Protein 4H7L (pdb70)

Structure (mmCIF, N/CA/C/O backbone):
data_4H7L
#
_entry.id   4H7L
#
_cell.length_a   67.091
_cell.length_b   67.091
_cell.length_c   109.874
_cell.angle_alpha   90.00
_cell.angle_beta   90.00
_cell.angle_gamma   120.00
#
_symmetry.space_group_name_H-M   'P 31 2 1'
#
loop_
_entity.id
_entity.type
_entity.pdbx_description
1 polymer 'uncharacterized protein'
2 non-polymer 'COPPER (II) ION'
3 water water
#
loop_
_atom_site.group_PDB
_atom_site.id
_atom_site.type_symbol
_atom_site.label_atom_id
_atom_site.label_alt_id
_atom_site.label_comp_id
_atom_site.label_asym_id
_atom_site.label_entity_id
_atom_site.label_seq_id
_atom_site.pdbx_PDB_ins_code
_atom_site.Cartn_x
_atom_site.Cartn_y
_atom_site.Cartn_z
_atom_site.occupancy
_atom_site.B_iso_or_equiv
_atom_site.auth_seq_id
_atom_site.auth_comp_id
_atom_site.auth_asym_id
_atom_site.auth_atom_id
_atom_site.pdbx_PDB_model_num
ATOM 1 N N . SER A 1 13 ? 8.374 44.328 29.137 1.00 75.01 10 SER A N 1
ATOM 2 C CA . SER A 1 13 ? 8.073 45.556 29.862 1.00 74.98 10 SER A CA 1
ATOM 3 C C . SER A 1 13 ? 8.060 46.730 28.894 1.00 74.56 10 SER A C 1
ATOM 4 O O . SER A 1 13 ? 8.889 46.807 27.986 1.00 71.48 10 SER A O 1
ATOM 7 N N . ALA A 1 14 ? 7.113 47.643 29.094 1.00 85.94 11 ALA A N 1
ATOM 8 C CA . ALA A 1 14 ? 6.963 48.813 28.230 1.00 76.25 11 ALA A CA 1
ATOM 9 C C . ALA A 1 14 ? 7.826 49.973 28.715 1.00 74.03 11 ALA A C 1
ATOM 10 O O . ALA A 1 14 ? 7.532 51.132 28.432 1.00 76.06 11 ALA A O 1
ATOM 12 N N . ALA A 1 15 ? 8.886 49.657 29.453 1.00 70.18 12 ALA A N 1
ATOM 13 C CA . ALA A 1 15 ? 9.803 50.670 29.956 1.00 63.80 12 ALA A CA 1
ATOM 14 C C . ALA A 1 15 ? 10.904 50.926 28.935 1.00 57.20 12 ALA A C 1
ATOM 15 O O . ALA A 1 15 ? 11.624 51.920 29.012 1.00 60.28 12 ALA A O 1
ATOM 25 N N . PRO A 1 17 ? 12.486 51.617 25.151 1.00 53.45 14 PRO A N 1
ATOM 26 C CA . PRO A 1 17 ? 12.147 52.238 23.868 1.00 49.78 14 PRO A CA 1
ATOM 27 C C . PRO A 1 17 ? 12.011 51.192 22.769 1.00 47.04 14 PRO A C 1
ATOM 28 O O . PRO A 1 17 ? 12.511 50.081 22.922 1.00 48.71 14 PRO A O 1
ATOM 32 N N . GLN A 1 18 ? 11.324 51.543 21.689 1.00 50.57 15 GLN A N 1
ATOM 33 C CA . GLN A 1 18 ? 11.159 50.645 20.552 1.00 54.30 15 GLN A CA 1
ATOM 34 C C . GLN A 1 18 ? 11.424 51.406 19.270 1.00 50.93 15 GLN A C 1
ATOM 35 O O . GLN A 1 18 ? 11.292 52.628 19.223 1.00 55.11 15 GLN A O 1
ATOM 49 N N . ILE A 1 20 ? 11.076 50.959 14.841 1.00 51.99 17 ILE A N 1
ATOM 50 C CA . ILE A 1 20 ? 10.589 50.190 13.705 1.00 56.19 17 ILE A CA 1
ATOM 51 C C . ILE A 1 20 ? 10.464 51.063 12.468 1.00 56.16 17 ILE A C 1
ATOM 52 O O . ILE A 1 20 ? 9.911 52.160 12.524 1.00 63.00 17 ILE A O 1
ATOM 57 N N . SER A 1 21 ? 10.993 50.576 11.352 1.00 50.83 18 SER A N 1
ATOM 58 C CA . SER A 1 21 ? 10.868 51.280 10.084 1.00 52.00 18 SER A CA 1
ATOM 59 C C . SER A 1 21 ? 9.525 50.970 9.438 1.00 53.23 18 SER A C 1
ATOM 60 O O . SER A 1 21 ? 9.302 49.867 8.943 1.00 60.34 18 SER A O 1
ATOM 63 N N . LEU A 1 22 ? 8.637 51.956 9.441 1.00 51.88 19 LEU A N 1
ATOM 64 C CA . LEU A 1 22 ? 7.286 51.775 8.923 1.00 54.92 19 LEU A CA 1
ATOM 65 C C . LEU A 1 22 ? 7.279 51.308 7.469 1.00 55.96 19 LEU A C 1
ATOM 66 O O . LEU A 1 22 ? 6.415 50.530 7.061 1.00 57.15 19 LEU A O 1
ATOM 71 N N . SER A 1 23 ? 8.246 51.779 6.691 1.00 55.54 20 SER A N 1
ATOM 72 C CA . SER A 1 23 ? 8.277 51.480 5.265 1.00 60.45 20 SER A CA 1
ATOM 73 C C . SER A 1 23 ? 8.734 50.050 4.980 1.00 63.78 20 SER A C 1
ATOM 74 O O . SER A 1 23 ? 8.611 49.574 3.856 1.00 66.41 20 SER A O 1
ATOM 77 N N . GLU A 1 24 ? 9.259 49.366 5.992 1.00 71.30 21 GLU A N 1
ATOM 78 C CA . GLU A 1 24 ? 9.765 48.008 5.804 1.00 75.83 21 GLU A CA 1
ATOM 79 C C . GLU A 1 24 ? 8.833 46.952 6.390 1.00 71.17 21 GLU A C 1
ATOM 80 O O . GLU A 1 24 ? 8.979 45.765 6.112 1.00 72.47 21 GLU A O 1
ATOM 86 N N . ILE A 1 25 ? 7.882 47.387 7.207 1.00 62.76 22 ILE A N 1
ATOM 87 C CA . ILE A 1 25 ? 6.901 46.480 7.781 1.00 60.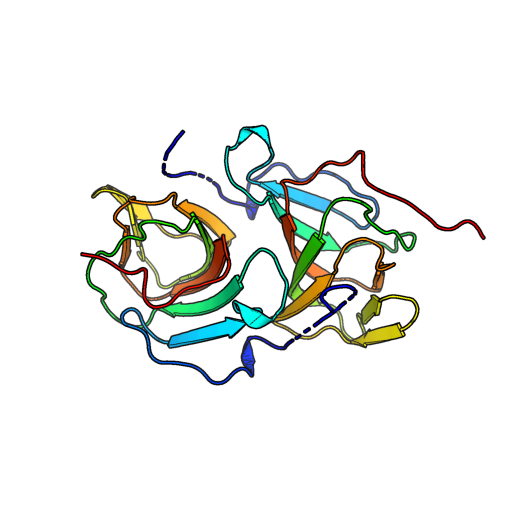18 22 ILE A CA 1
ATOM 88 C C . ILE A 1 25 ? 6.133 45.800 6.659 1.00 64.94 22 ILE A C 1
ATOM 89 O O . ILE A 1 25 ? 5.872 46.412 5.626 1.00 65.79 22 ILE A O 1
ATOM 94 N N . GLU A 1 26 ? 5.781 44.533 6.852 1.00 80.11 23 GLU A N 1
ATOM 95 C CA . GLU A 1 26 ? 4.992 43.817 5.857 1.00 84.85 23 GLU A CA 1
ATOM 96 C C . GLU A 1 26 ? 3.652 44.511 5.677 1.00 84.60 23 GLU A C 1
ATOM 97 O O . GLU A 1 26 ? 2.899 44.684 6.635 1.00 85.75 23 GLU A O 1
ATOM 103 N N . ALA A 1 27 ? 3.358 44.908 4.444 1.00 78.69 24 ALA A N 1
ATOM 104 C CA . ALA A 1 27 ? 2.120 45.615 4.150 1.00 76.78 24 ALA A CA 1
ATOM 105 C C . ALA A 1 27 ? 0.933 44.659 4.169 1.00 81.49 24 ALA A C 1
ATOM 106 O O . ALA A 1 27 ? 0.959 43.600 3.537 1.00 86.51 24 ALA A O 1
ATOM 108 N N . VAL A 1 28 ? -0.107 45.040 4.902 1.00 73.93 25 VAL A N 1
ATOM 109 C CA . VAL A 1 28 ? -1.311 44.230 5.005 1.00 74.53 25 VAL A CA 1
ATOM 110 C C . VAL A 1 28 ? -2.445 44.878 4.229 1.00 73.60 25 VAL A C 1
ATOM 111 O O . VAL A 1 28 ? -2.687 46.079 4.349 1.00 75.30 25 VAL A O 1
ATOM 115 N N . ALA A 1 29 ? -3.137 44.075 3.430 1.00 71.56 26 ALA A N 1
ATOM 116 C CA . ALA A 1 29 ? -4.291 44.554 2.686 1.00 71.92 26 ALA A CA 1
ATOM 117 C C . ALA A 1 29 ? -5.408 44.945 3.644 1.00 75.65 26 ALA A C 1
ATOM 118 O O . ALA A 1 29 ? -5.797 44.165 4.513 1.00 78.40 26 ALA A O 1
ATOM 120 N N . CYS A 1 30 ? -5.911 46.164 3.482 1.00 76.70 27 CYS A N 1
ATOM 121 C CA . CYS A 1 30 ? -7.099 46.607 4.193 1.00 79.52 27 CYS A CA 1
ATOM 122 C C . CYS A 1 30 ? -8.062 47.169 3.151 1.00 82.49 27 CYS A C 1
ATOM 123 O O . CYS A 1 30 ? -7.696 47.310 1.981 1.00 81.25 27 CYS A O 1
ATOM 126 N N . PRO A 1 31 ? -9.301 47.476 3.561 1.00 84.07 28 PRO A N 1
ATOM 127 C CA . PRO A 1 31 ? -10.319 47.838 2.566 1.00 82.02 28 PRO A CA 1
ATOM 128 C C . PRO A 1 31 ? -9.919 49.039 1.711 1.00 79.88 28 PRO A C 1
ATOM 129 O O . PRO A 1 31 ? -10.164 49.039 0.506 1.00 79.06 28 PRO A O 1
ATOM 133 N N . CYS A 1 32 ? -9.300 50.041 2.328 1.00 79.48 29 CYS A N 1
ATOM 134 C CA . CYS A 1 32 ? -8.945 51.272 1.627 1.00 80.83 29 CYS A CA 1
ATOM 135 C C . CYS A 1 32 ? -7.626 51.162 0.865 1.00 77.91 29 CYS A C 1
ATOM 136 O O . CYS A 1 32 ? -7.338 51.982 -0.012 1.00 75.87 29 CYS A O 1
ATOM 139 N N . GLY A 1 33 ? -6.824 50.156 1.198 1.00 69.07 30 GLY A N 1
ATOM 140 C CA . GLY A 1 33 ? -5.558 49.954 0.517 1.00 68.69 30 GLY A CA 1
ATOM 141 C C . GLY A 1 33 ? -4.609 49.012 1.235 1.00 67.74 30 GLY A C 1
ATOM 142 O O . GLY A 1 33 ? -4.915 47.837 1.437 1.00 68.46 30 GLY A O 1
ATOM 143 N N . TRP A 1 34 ? -3.446 49.533 1.615 1.00 64.75 31 TRP A N 1
ATOM 144 C CA . TRP A 1 34 ? -2.424 48.740 2.288 1.00 63.78 31 TRP A CA 1
ATOM 145 C C . TRP A 1 34 ? -1.939 49.445 3.543 1.00 61.34 31 TRP A C 1
ATOM 146 O O . TRP A 1 34 ? -1.649 50.640 3.520 1.00 60.73 31 TRP A O 1
ATOM 157 N N . ALA A 1 35 ? -1.842 48.699 4.637 1.00 57.60 32 ALA A N 1
ATOM 158 C CA . ALA A 1 35 ? -1.428 49.268 5.913 1.00 54.91 32 ALA A CA 1
ATOM 159 C C . ALA A 1 35 ? -0.115 48.655 6.387 1.00 52.20 32 ALA A C 1
ATOM 160 O O . ALA A 1 35 ? 0.132 47.467 6.203 1.00 57.09 32 ALA A O 1
ATOM 162 N N . GLN A 1 36 ? 0.724 49.485 6.989 1.00 52.73 33 GLN A N 1
ATOM 163 C CA . GLN A 1 36 ? 1.937 49.020 7.633 1.00 50.08 33 GLN A CA 1
ATOM 164 C C . GLN A 1 36 ? 1.878 49.467 9.091 1.00 52.76 33 GLN A C 1
ATOM 165 O O . GLN A 1 36 ? 2.200 50.608 9.427 1.00 53.95 33 GLN A O 1
ATOM 171 N N . ARG A 1 37 ? 1.443 48.546 9.944 1.00 52.35 34 ARG A N 1
ATOM 172 C CA . ARG A 1 37 ? 1.027 48.864 11.304 1.00 50.38 34 ARG A CA 1
ATOM 173 C C . ARG A 1 37 ? 2.129 48.587 12.315 1.00 53.98 34 ARG A C 1
ATOM 174 O O . ARG A 1 37 ? 2.696 47.497 12.348 1.00 58.79 34 ARG A O 1
ATOM 182 N N . ALA A 1 38 ? 2.418 49.586 13.144 1.00 56.11 35 ALA A N 1
ATOM 183 C CA . ALA A 1 38 ? 3.442 49.472 14.176 1.00 56.10 35 ALA A CA 1
ATOM 184 C C . ALA A 1 38 ? 2.836 49.665 15.560 1.00 54.29 35 ALA A C 1
ATOM 185 O O . ALA A 1 38 ? 1.764 50.251 15.702 1.00 60.62 35 ALA A O 1
ATOM 187 N N . PHE A 1 39 ? 3.530 49.164 16.575 1.00 48.43 36 PHE A N 1
ATOM 188 C CA . PHE A 1 39 ? 3.140 49.385 17.963 1.00 52.98 36 PHE A CA 1
ATOM 189 C C . PHE A 1 39 ? 1.705 48.948 18.243 1.00 59.08 36 PHE A C 1
ATOM 190 O O . PHE A 1 39 ? 0.933 49.680 18.861 1.00 60.88 36 PHE A O 1
ATOM 198 N N . GLY A 1 40 ? 1.357 47.747 17.793 1.00 68.67 37 GLY A N 1
ATOM 199 C CA . GLY A 1 40 ? 0.029 47.206 18.014 1.00 77.16 37 GLY A CA 1
ATOM 200 C C . GLY A 1 40 ? -0.302 47.026 19.486 1.00 83.20 37 GLY A C 1
ATOM 201 O O . GLY A 1 40 ? 0.348 47.600 20.363 1.00 84.38 37 GLY A O 1
ATOM 202 N N . HIS A 1 41 ? -1.320 46.217 19.754 1.00 90.70 38 HIS A N 1
ATOM 203 C CA . HIS A 1 41 ? -1.788 45.983 21.115 1.00 98.28 38 HIS A CA 1
ATOM 204 C C . HIS A 1 41 ? -0.650 45.533 22.037 1.00 98.78 38 HIS A C 1
ATOM 205 O O . HIS A 1 41 ? -0.527 46.015 23.162 1.00 102.76 38 HIS A O 1
ATOM 212 N N . ASP A 1 42 ? 0.201 44.639 21.544 1.00 87.15 39 ASP A N 1
ATOM 213 C CA . ASP A 1 42 ? 1.220 44.001 22.379 1.00 82.04 39 ASP A CA 1
ATOM 214 C C . ASP A 1 42 ? 2.420 44.892 22.732 1.00 74.93 39 ASP A C 1
ATOM 215 O O . ASP A 1 42 ? 3.136 44.612 23.691 1.00 74.78 39 ASP A O 1
ATOM 220 N N . ALA A 1 43 ? 2.643 45.958 21.969 1.00 65.84 40 ALA A N 1
ATOM 221 C CA . ALA A 1 43 ? 3.875 46.743 22.102 1.00 62.40 40 ALA A CA 1
ATOM 222 C C . ALA A 1 43 ? 3.985 47.525 23.417 1.00 63.36 40 ALA A C 1
ATOM 223 O O . ALA A 1 43 ? 5.057 48.030 23.754 1.00 60.06 40 ALA A O 1
ATOM 225 N N . GLY A 1 44 ? 2.885 47.634 24.152 1.00 65.16 41 GLY A N 1
ATOM 226 C CA . GLY A 1 44 ? 2.902 48.324 25.428 1.00 62.18 41 GLY A CA 1
ATOM 227 C C . GLY A 1 44 ? 2.939 49.836 25.309 1.00 64.55 41 GLY A C 1
ATOM 228 O O . GLY A 1 44 ? 3.381 50.521 26.229 1.00 70.08 41 GLY A O 1
ATOM 229 N N . THR A 1 45 ? 2.483 50.360 24.177 1.00 59.87 42 THR A N 1
ATOM 230 C CA . THR A 1 45 ? 2.306 51.799 24.019 1.00 56.88 42 THR A CA 1
ATOM 231 C C . THR A 1 45 ? 0.825 52.129 24.181 1.00 58.83 42 THR A C 1
ATOM 232 O O . THR A 1 45 ? -0.001 51.231 24.342 1.00 59.63 42 THR A O 1
ATOM 236 N N . SER A 1 46 ? 0.489 53.413 24.133 1.00 57.45 43 SER A N 1
ATOM 237 C CA . SER A 1 46 ? -0.892 53.844 24.313 1.00 63.30 43 SER A CA 1
ATOM 238 C C . SER A 1 46 ? -1.574 54.050 22.971 1.00 62.77 43 SER A C 1
ATOM 239 O O . SER A 1 46 ? -2.791 54.217 22.904 1.00 66.31 43 SER A O 1
ATOM 242 N N . VAL A 1 47 ? -0.784 54.049 21.903 1.00 58.05 44 VAL A N 1
ATOM 243 C CA . VAL A 1 47 ? -1.312 54.288 20.572 1.00 58.77 44 VAL A CA 1
ATOM 244 C C . VAL A 1 47 ? -0.626 53.400 19.553 1.00 58.92 44 VAL A C 1
ATOM 245 O O . VAL A 1 47 ? 0.480 52.915 19.778 1.00 61.57 44 VAL A O 1
ATOM 249 N N . SER A 1 48 ? -1.292 53.202 18.423 1.00 54.80 45 SER A N 1
ATOM 250 C CA . SER A 1 48 ? -0.697 52.510 17.296 1.00 49.74 45 SER A CA 1
ATOM 251 C C . SER A 1 48 ? -0.451 53.529 16.203 1.00 46.01 45 SER A C 1
ATOM 252 O O . SER A 1 48 ? -1.193 54.498 16.074 1.00 49.47 45 SER A O 1
ATOM 255 N N . VAL A 1 49 ? 0.602 53.312 15.427 1.00 46.98 46 VAL A N 1
ATOM 256 C CA . VAL A 1 49 ? 0.933 54.193 14.318 1.00 50.20 46 VAL A CA 1
ATOM 257 C C . VAL A 1 49 ? 0.951 53.386 13.032 1.00 50.62 46 VAL A C 1
ATOM 258 O O . VAL A 1 49 ? 1.776 52.490 12.875 1.00 53.9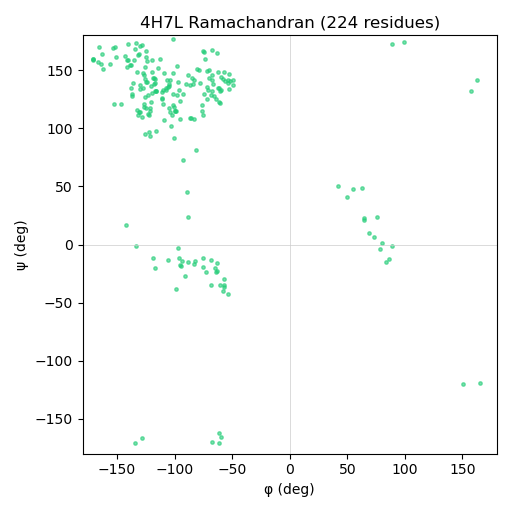3 46 VAL A O 1
ATOM 262 N N . HIS A 1 50 ? 0.031 53.692 12.122 1.00 53.76 47 HIS A N 1
ATOM 263 C CA . HIS A 1 50 ? -0.040 53.001 10.840 1.00 51.59 47 HIS A CA 1
ATOM 264 C C . HIS A 1 50 ? 0.446 53.919 9.729 1.00 51.50 47 HIS A C 1
ATOM 265 O O . HIS A 1 50 ? 0.080 55.089 9.673 1.00 56.35 47 HIS A O 1
ATOM 272 N N . TYR A 1 51 ? 1.275 53.382 8.848 1.00 47.93 48 TYR A N 1
ATOM 273 C CA . TYR A 1 51 ? 1.643 54.082 7.629 1.00 45.58 48 TYR A CA 1
ATOM 274 C C . TYR A 1 51 ? 0.840 53.444 6.510 1.00 49.16 48 TYR A C 1
ATOM 275 O O . TYR A 1 51 ? 1.158 52.348 6.047 1.00 51.67 48 TYR A O 1
ATOM 284 N N . THR A 1 52 ? -0.222 54.125 6.100 1.00 48.25 49 THR A N 1
ATOM 285 C CA . THR A 1 52 ? -1.222 53.515 5.238 1.00 53.06 49 THR A CA 1
ATOM 286 C C . THR A 1 52 ? -1.308 54.193 3.879 1.00 54.37 49 THR A C 1
ATOM 287 O O . THR A 1 52 ? -1.381 55.420 3.782 1.00 51.60 49 THR A O 1
ATOM 291 N N . GLN A 1 53 ? -1.305 53.376 2.832 1.00 50.92 50 GLN A N 1
ATOM 292 C CA . GLN A 1 53 ? -1.447 53.863 1.470 1.00 52.63 50 GLN A CA 1
ATOM 293 C C . GLN A 1 53 ? -2.865 53.608 0.982 1.00 58.10 50 GLN A C 1
ATOM 294 O O . GLN A 1 53 ? -3.266 52.460 0.787 1.00 57.99 50 GLN A O 1
ATOM 300 N N . ILE A 1 54 ? -3.624 54.684 0.797 1.00 58.58 51 ILE A N 1
ATOM 301 C CA . ILE A 1 54 ? -4.986 54.579 0.299 1.00 57.83 51 ILE A CA 1
ATOM 302 C C . ILE A 1 54 ? -4.956 54.543 -1.220 1.00 62.97 51 ILE A C 1
ATOM 303 O O . ILE A 1 54 ? -4.679 55.548 -1.872 1.00 63.60 51 ILE A O 1
ATOM 308 N N . THR A 1 55 ? -5.246 53.374 -1.776 1.00 74.19 52 THR A N 1
ATOM 309 C CA . THR A 1 55 ? -5.105 53.154 -3.208 1.00 80.39 52 THR A CA 1
ATOM 310 C C . THR A 1 55 ? -6.434 52.803 -3.879 1.00 82.07 52 THR A C 1
ATOM 311 O O . THR A 1 55 ? -6.529 52.807 -5.107 1.00 82.49 52 THR A O 1
ATOM 315 N N . LYS A 1 56 ? -7.459 52.505 -3.084 1.00 83.72 53 LYS A N 1
ATOM 316 C CA . LYS A 1 56 ? -8.742 52.091 -3.646 1.00 83.26 53 LYS A CA 1
ATOM 317 C C . LYS A 1 56 ? -9.947 52.614 -2.862 1.00 81.61 53 LYS A C 1
ATOM 318 O O . LYS A 1 56 ? -9.829 53.030 -1.709 1.00 83.59 53 LYS A O 1
ATOM 324 N N . ALA A 1 57 ? -11.104 52.590 -3.518 1.00 78.45 54 ALA A N 1
ATOM 325 C CA . ALA A 1 57 ? -12.355 53.061 -2.934 1.00 73.69 54 ALA A CA 1
ATOM 326 C C . ALA A 1 57 ? -12.796 52.152 -1.793 1.00 77.06 54 ALA A C 1
ATOM 327 O O . ALA A 1 57 ? -12.804 50.929 -1.934 1.00 79.43 54 ALA A O 1
ATOM 329 N N . ALA A 1 58 ? -13.165 52.751 -0.665 1.00 82.18 55 ALA A N 1
ATOM 330 C CA . ALA A 1 58 ? -13.582 51.986 0.506 1.00 81.57 55 ALA A CA 1
ATOM 331 C C . ALA A 1 58 ? -14.949 52.439 1.003 1.00 80.79 55 ALA A C 1
ATOM 332 O O . ALA A 1 58 ? -15.289 53.619 0.918 1.00 83.41 55 ALA A O 1
ATOM 334 N N . ARG A 1 59 ? -15.733 51.497 1.519 1.00 73.35 56 ARG A N 1
ATOM 335 C CA . ARG A 1 59 ? -17.026 51.824 2.107 1.00 71.71 56 ARG A CA 1
ATOM 336 C C . ARG A 1 59 ? -16.799 52.738 3.306 1.00 70.04 56 ARG A C 1
ATOM 337 O O . ARG A 1 59 ? -15.771 52.650 3.980 1.00 69.03 56 ARG A O 1
ATOM 345 N N . THR A 1 60 ? -17.753 53.625 3.563 1.00 68.65 57 THR A N 1
ATOM 346 C CA . THR A 1 60 ? -17.676 54.507 4.720 1.00 70.14 57 THR A CA 1
ATOM 347 C C . THR A 1 60 ? -17.726 53.673 5.992 1.00 74.04 57 THR A C 1
ATOM 348 O O . THR A 1 60 ? -18.655 52.888 6.185 1.00 77.86 57 THR A O 1
ATOM 352 N N . HIS A 1 61 ? -16.728 53.838 6.857 1.00 71.19 58 HIS A N 1
ATOM 353 C CA . HIS A 1 61 ? -16.627 53.018 8.061 1.00 68.73 58 HIS A CA 1
ATOM 354 C C . HIS A 1 61 ? -16.545 53.877 9.321 1.00 64.46 58 HIS A C 1
ATOM 355 O O . HIS A 1 61 ? -16.340 55.086 9.246 1.00 64.32 58 HIS A O 1
ATOM 362 N N . TYR A 1 62 ? -16.729 53.247 10.477 1.00 61.11 59 TYR A N 1
ATOM 363 C CA . TYR A 1 62 ? -16.545 53.928 11.754 1.00 53.61 59 TYR A CA 1
ATOM 364 C C . TYR A 1 62 ? -16.102 52.968 12.859 1.00 55.44 59 TYR A C 1
ATOM 365 O O . TYR A 1 62 ? -16.253 51.750 12.745 1.00 55.50 59 TYR A O 1
ATOM 374 N N . HIS A 1 63 ? -15.550 53.536 13.926 1.00 60.53 60 HIS A N 1
ATOM 375 C CA . HIS A 1 63 ? -15.014 52.761 15.039 1.00 62.49 60 HIS A CA 1
ATOM 376 C C . HIS A 1 63 ? -15.809 53.080 16.302 1.00 63.85 60 HIS A C 1
ATOM 377 O O . HIS A 1 63 ? -16.158 54.233 16.544 1.00 65.11 60 HIS A O 1
ATOM 384 N N . ARG A 1 64 ? -16.099 52.062 17.105 1.00 64.42 61 ARG A N 1
ATOM 385 C CA . ARG A 1 64 ? -16.939 52.243 18.286 1.00 66.73 61 ARG A CA 1
ATOM 386 C C . ARG A 1 64 ? -16.153 52.504 19.569 1.00 66.15 61 ARG A C 1
ATOM 387 O O . ARG A 1 64 ? -16.733 52.930 20.565 1.00 68.95 61 ARG A O 1
ATOM 395 N N . GLU A 1 65 ? -14.845 52.253 19.555 1.00 69.02 62 GLU A N 1
ATOM 396 C CA . GLU A 1 65 ? -14.043 52.338 20.778 1.00 71.59 62 GLU A CA 1
ATOM 397 C C . GLU A 1 65 ? -12.652 52.922 20.532 1.00 65.50 62 GLU A C 1
ATOM 398 O O . GLU A 1 65 ? -11.758 52.781 21.365 1.00 60.90 62 GLU A O 1
ATOM 404 N N . HIS A 1 66 ? -12.463 53.572 19.392 1.00 65.08 63 HIS A N 1
ATOM 405 C CA . HIS A 1 66 ? -11.137 54.044 19.021 1.00 62.25 63 HIS A CA 1
ATOM 406 C C . HIS A 1 66 ? -11.145 55.451 18.438 1.00 61.75 63 HIS A C 1
ATOM 407 O O . HIS A 1 66 ? -11.924 55.761 17.538 1.00 63.15 63 HIS A O 1
ATOM 414 N N . GLN A 1 67 ? -10.276 56.300 18.976 1.00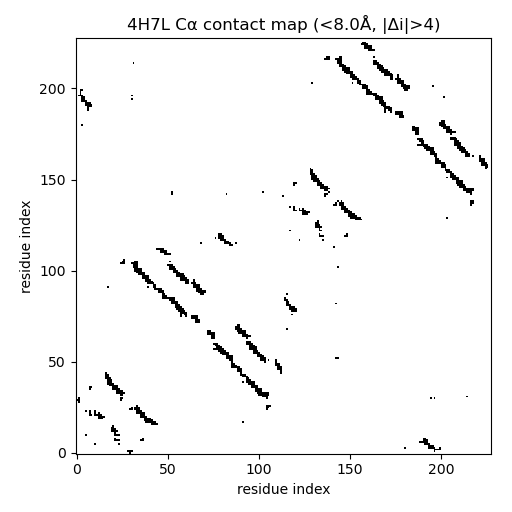 60.78 64 GLN A N 1
ATOM 415 C CA . GLN A 1 67 ? -10.010 57.599 18.388 1.00 60.83 64 GLN A CA 1
ATOM 416 C C . GLN A 1 67 ? -8.984 57.401 17.294 1.00 56.01 64 GLN A C 1
ATOM 417 O O . GLN A 1 67 ? -8.060 56.609 17.451 1.00 56.35 64 GLN A O 1
ATOM 423 N N . GLU A 1 68 ? -9.143 58.117 16.188 1.00 55.13 65 GLU A N 1
ATOM 424 C CA . GLU A 1 68 ? -8.141 58.104 15.132 1.00 55.63 65 GLU A CA 1
ATOM 425 C C . GLU A 1 68 ? -7.706 59.519 14.797 1.00 52.26 65 GLU A C 1
ATOM 426 O O . GLU A 1 68 ? -8.515 60.441 14.813 1.00 54.16 65 GLU A O 1
ATOM 432 N N . ILE A 1 69 ? -6.419 59.685 14.514 1.00 49.32 66 ILE A N 1
ATOM 433 C CA . ILE A 1 69 ? -5.917 60.931 13.959 1.00 44.93 66 ILE A CA 1
ATOM 434 C C . ILE A 1 69 ? -5.179 60.631 12.670 1.00 44.28 66 ILE A C 1
ATOM 435 O O . ILE A 1 69 ? -4.186 59.908 12.680 1.00 48.01 66 ILE A O 1
ATOM 440 N N . TYR A 1 70 ? -5.670 61.171 11.558 1.00 43.75 67 TYR A N 1
ATOM 441 C CA . TYR A 1 70 ? -4.966 61.053 10.289 1.00 49.86 67 TYR A CA 1
ATOM 442 C C . TYR A 1 70 ? -4.017 62.228 10.122 1.00 57.25 67 TYR A C 1
ATOM 443 O O . TYR A 1 70 ? -4.364 63.363 10.440 1.00 58.60 67 TYR A O 1
ATOM 452 N N . VAL A 1 71 ? -2.816 61.951 9.630 1.00 55.65 68 VAL A N 1
ATOM 453 C CA . VAL A 1 71 ? -1.917 63.003 9.177 1.00 51.03 68 VAL A CA 1
ATOM 454 C C . VAL A 1 71 ? -1.557 62.718 7.729 1.00 50.30 68 VAL A C 1
ATOM 455 O O . VAL A 1 71 ? -0.874 61.742 7.429 1.00 53.79 68 VAL A O 1
ATOM 459 N N . VAL A 1 72 ? -2.024 63.573 6.831 1.00 44.11 69 VAL A N 1
ATOM 460 C CA . VAL A 1 72 ? -1.820 63.357 5.409 1.00 44.75 69 VAL A CA 1
ATOM 461 C C . VAL A 1 72 ? -0.393 63.708 5.023 1.00 48.41 69 VAL A C 1
ATOM 462 O O . VAL A 1 72 ? 0.042 64.841 5.199 1.00 52.58 69 VAL A O 1
ATOM 466 N N . LEU A 1 73 ? 0.335 62.730 4.501 1.00 49.45 70 LEU A N 1
ATOM 467 C CA . LEU A 1 73 ? 1.688 62.968 4.015 1.00 54.64 70 LEU A CA 1
ATOM 468 C C . LEU A 1 73 ? 1.683 63.331 2.535 1.00 59.99 70 LEU A C 1
ATOM 469 O O . LEU A 1 73 ? 2.572 64.030 2.050 1.00 63.96 70 LEU A O 1
ATOM 474 N N . ASP A 1 74 ? 0.676 62.851 1.817 1.00 62.46 71 ASP A N 1
ATOM 475 C CA . ASP A 1 74 ? 0.599 63.090 0.387 1.00 64.03 71 ASP A CA 1
ATOM 476 C C . ASP A 1 74 ? -0.748 62.630 -0.149 1.00 64.57 71 ASP A C 1
ATOM 477 O O . ASP A 1 74 ? -1.417 61.800 0.465 1.00 66.89 71 ASP A O 1
ATOM 482 N N . HIS A 1 75 ? -1.139 63.167 -1.299 1.00 57.73 72 HIS A N 1
ATOM 483 C CA . HIS A 1 75 ? -2.454 62.891 -1.858 1.00 60.06 72 HIS A CA 1
ATOM 484 C C . HIS A 1 75 ? -2.510 63.254 -3.334 1.00 59.26 72 HIS A C 1
ATOM 485 O O . HIS A 1 75 ? -1.800 64.147 -3.791 1.00 60.45 72 HIS A O 1
ATOM 492 N N . ALA A 1 76 ? -3.361 62.554 -4.074 1.00 54.34 73 ALA A N 1
ATOM 493 C CA . ALA A 1 76 ? -3.603 62.880 -5.471 1.00 54.16 73 ALA A CA 1
ATOM 494 C C . ALA A 1 76 ? -4.452 64.138 -5.533 1.00 57.26 73 ALA A C 1
ATOM 495 O O . ALA A 1 76 ? -5.128 64.490 -4.566 1.00 54.34 73 ALA A O 1
ATOM 497 N N . ALA A 1 77 ? -4.423 64.817 -6.672 1.00 63.29 74 ALA A N 1
ATOM 498 C CA . ALA A 1 77 ? -5.208 66.029 -6.835 1.00 66.61 74 ALA A CA 1
ATOM 499 C C . ALA A 1 77 ? -6.682 65.736 -6.569 1.00 65.73 74 ALA A C 1
ATOM 500 O O . ALA A 1 77 ? -7.191 64.678 -6.940 1.00 64.62 74 ALA A O 1
ATOM 502 N N . HIS A 1 78 ? -7.350 66.672 -5.901 1.00 61.45 75 HIS A N 1
ATOM 503 C CA . HIS A 1 78 ? -8.791 66.598 -5.683 1.00 59.39 75 HIS A CA 1
ATOM 504 C C . HIS A 1 78 ? -9.213 65.487 -4.727 1.00 56.89 75 HIS A C 1
ATOM 505 O O . HIS A 1 78 ? -10.402 65.201 -4.602 1.00 59.53 75 HIS A O 1
ATOM 512 N N . ALA A 1 79 ? -8.254 64.864 -4.050 1.00 53.29 76 ALA A N 1
ATOM 513 C CA . ALA A 1 79 ? -8.585 63.844 -3.062 1.00 55.99 76 ALA A CA 1
ATOM 514 C C . ALA A 1 79 ? -9.292 64.495 -1.877 1.00 53.16 76 ALA A C 1
ATOM 515 O O . ALA A 1 79 ? -8.990 65.634 -1.514 1.00 54.11 76 ALA A O 1
ATOM 517 N N . THR A 1 80 ? -10.237 63.773 -1.282 1.00 49.36 77 THR A N 1
ATOM 518 C CA . THR A 1 80 ? -11.024 64.303 -0.173 1.00 48.46 77 THR A CA 1
ATOM 519 C C . THR A 1 80 ? -11.081 63.347 1.009 1.00 47.83 77 THR A C 1
ATOM 520 O O . THR A 1 80 ? -10.780 62.160 0.881 1.00 51.26 77 THR A O 1
ATOM 524 N N . ILE A 1 81 ? -11.475 63.877 2.161 1.00 46.14 78 ILE A N 1
ATOM 525 C CA . ILE A 1 81 ? -11.898 63.045 3.280 1.00 48.12 78 ILE A CA 1
ATOM 526 C C . ILE A 1 81 ? -13.348 63.385 3.592 1.00 50.19 78 ILE A C 1
ATOM 527 O O . ILE A 1 81 ? -13.762 64.538 3.479 1.00 50.95 78 ILE A O 1
ATOM 532 N N . GLU A 1 82 ? -14.125 62.376 3.964 1.00 51.46 79 GLU A N 1
ATOM 533 C CA . GLU A 1 82 ? -15.528 62.590 4.285 1.00 52.95 79 GLU A CA 1
ATOM 534 C C . GLU A 1 82 ? -15.786 62.270 5.751 1.00 54.59 79 GLU A C 1
ATOM 535 O O . GLU A 1 82 ? -15.350 61.240 6.256 1.00 53.18 79 GLU A O 1
ATOM 541 N N . LEU A 1 83 ? -16.482 63.171 6.433 1.00 58.02 80 LEU A N 1
ATOM 542 C CA . LEU A 1 83 ? -16.780 63.003 7.849 1.00 56.39 80 LEU A CA 1
ATOM 543 C C . LEU A 1 83 ? -18.256 63.285 8.092 1.00 60.63 80 LEU A C 1
ATOM 544 O O . LEU A 1 83 ? -18.724 64.405 7.883 1.00 57.53 80 LEU A O 1
ATOM 549 N N . ASN A 1 84 ? -18.989 62.266 8.528 1.00 61.43 81 ASN A N 1
ATOM 550 C CA . ASN A 1 84 ? -20.421 62.407 8.752 1.00 62.49 81 ASN A CA 1
ATOM 551 C C . ASN A 1 84 ? -21.110 63.035 7.543 1.00 62.12 81 ASN A C 1
ATOM 552 O O . ASN A 1 84 ? -21.983 63.890 7.688 1.00 61.13 81 ASN A O 1
ATOM 557 N N . GLY A 1 85 ? -20.695 62.617 6.352 1.00 58.15 82 GLY A N 1
ATOM 558 C CA . GLY A 1 85 ? -21.364 63.010 5.127 1.00 60.66 82 GLY A CA 1
ATOM 559 C C . GLY A 1 85 ? -20.863 64.292 4.483 1.00 58.96 82 GLY A C 1
ATOM 560 O O . GLY A 1 85 ? -21.364 64.686 3.432 1.00 61.10 82 GLY A O 1
ATOM 561 N N . GLN A 1 86 ? -19.884 64.945 5.101 1.00 54.88 83 GLN A N 1
ATOM 562 C CA . GLN A 1 86 ? -19.347 66.197 4.571 1.00 53.13 83 GLN A CA 1
ATOM 563 C C . GLN A 1 86 ? -17.979 65.984 3.931 1.00 53.14 83 GLN A C 1
ATOM 564 O O . GLN A 1 86 ? -17.125 65.300 4.493 1.00 54.52 83 GLN A O 1
ATOM 570 N N . SER A 1 87 ? -17.770 66.583 2.763 1.00 56.46 84 SER A N 1
ATOM 571 C CA . SER A 1 87 ? -16.520 66.412 2.024 1.00 52.71 84 SER A CA 1
ATOM 572 C C . SER A 1 87 ? -15.586 67.610 2.185 1.00 50.87 84 SER A C 1
ATOM 573 O O . SER A 1 87 ? -15.987 68.755 1.985 1.00 56.83 84 SER A O 1
ATOM 576 N N . TYR A 1 88 ? -14.336 67.332 2.537 1.00 44.25 85 TYR A N 1
ATOM 577 C CA . TYR A 1 88 ? -13.312 68.362 2.628 1.00 45.39 85 TYR A CA 1
ATOM 578 C C . TYR A 1 88 ? -12.110 67.937 1.798 1.00 47.16 85 TYR A C 1
ATOM 579 O O . TYR A 1 88 ? -11.831 66.749 1.681 1.00 43.80 85 TYR A O 1
ATOM 588 N N . PRO A 1 89 ? -11.396 68.907 1.211 1.00 53.39 86 PRO A N 1
ATOM 589 C CA . PRO A 1 89 ? -10.199 68.573 0.432 1.00 53.31 86 PRO A CA 1
ATOM 590 C C . PRO A 1 89 ? -9.031 68.140 1.310 1.00 53.72 86 PRO A C 1
ATOM 591 O O . PRO A 1 89 ? -8.909 68.592 2.448 1.00 54.71 86 PRO A O 1
ATOM 595 N N . LEU A 1 90 ? -8.181 67.267 0.782 1.00 53.61 87 LEU A N 1
ATOM 596 C CA . LEU A 1 90 ? -6.954 66.897 1.469 1.00 53.12 87 LEU A CA 1
ATOM 597 C C . LEU A 1 90 ? -5.828 67.846 1.088 1.00 54.20 87 LEU A C 1
ATOM 598 O O . LEU A 1 90 ? -5.749 68.315 -0.046 1.00 56.24 87 LEU A O 1
ATOM 603 N N . THR A 1 91 ? -4.955 68.113 2.049 1.00 55.41 88 THR A N 1
ATOM 604 C CA . THR A 1 91 ? -3.765 68.914 1.814 1.00 57.59 88 THR A CA 1
ATOM 605 C C . THR A 1 91 ? -2.625 68.305 2.611 1.00 55.86 88 THR A C 1
ATOM 606 O O . THR A 1 91 ? -2.857 67.649 3.627 1.00 52.59 88 THR A O 1
ATOM 610 N N . LYS A 1 92 ? -1.396 68.506 2.147 1.00 56.30 89 LYS A N 1
ATOM 611 C CA . LYS A 1 92 ? -0.238 67.914 2.807 1.00 53.42 89 LYS A CA 1
ATOM 612 C C . LYS A 1 92 ? -0.127 68.386 4.254 1.00 52.45 89 LYS A C 1
ATOM 613 O O . LYS A 1 92 ? -0.260 69.574 4.547 1.00 55.19 89 LYS A O 1
ATOM 619 N N . LEU A 1 93 ? 0.098 67.429 5.149 1.00 53.52 90 LEU A N 1
ATOM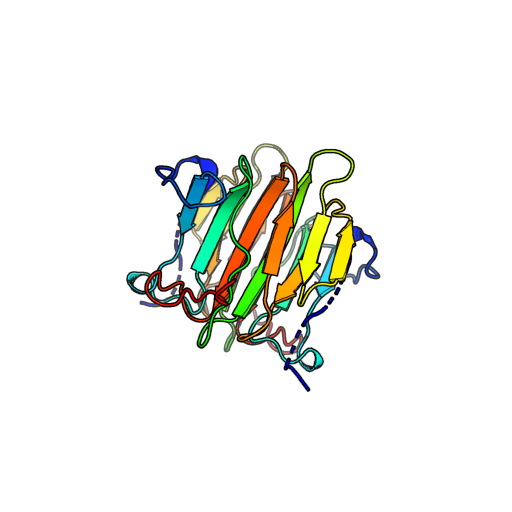 620 C CA . LEU A 1 93 ? 0.218 67.685 6.584 1.00 52.70 90 LEU A CA 1
ATOM 621 C C . LEU A 1 93 ? -1.076 68.203 7.208 1.00 52.13 90 LEU A C 1
ATOM 622 O O . LEU A 1 93 ? -1.066 68.811 8.280 1.00 54.20 90 LEU A O 1
ATOM 627 N N . LEU A 1 94 ? -2.187 67.948 6.530 1.00 51.23 91 LEU A N 1
ATOM 628 C CA . LEU A 1 94 ? -3.499 68.109 7.132 1.00 51.90 91 LEU A CA 1
ATOM 629 C C . LEU A 1 94 ? -3.656 67.044 8.207 1.00 52.11 91 LEU A C 1
ATOM 630 O O . LEU A 1 94 ? -3.412 65.864 7.953 1.00 54.83 91 LEU A O 1
ATOM 635 N N . ALA A 1 95 ? -4.044 67.462 9.407 1.00 47.02 92 ALA A N 1
ATOM 636 C CA . ALA A 1 95 ? -4.305 66.529 10.499 1.00 42.00 92 ALA A CA 1
ATOM 637 C C . ALA A 1 95 ? -5.794 66.501 10.821 1.00 45.55 92 ALA A C 1
ATOM 638 O O . ALA A 1 95 ? -6.420 67.549 10.985 1.00 45.11 92 ALA A O 1
ATOM 640 N N . ILE A 1 96 ? -6.356 65.298 10.911 1.00 43.00 93 ILE A N 1
ATOM 641 C CA . ILE A 1 96 ? -7.779 65.137 11.179 1.00 46.56 93 ILE A CA 1
ATOM 642 C C . ILE A 1 96 ? -8.012 64.228 12.375 1.00 46.93 93 ILE A C 1
ATOM 643 O O . ILE A 1 96 ? -7.602 63.072 12.365 1.00 43.58 93 ILE A O 1
ATOM 648 N N . SER A 1 97 ? -8.683 64.747 13.398 1.00 48.60 94 SER A N 1
ATOM 649 C CA . SER A 1 97 ? -9.040 63.938 14.552 1.00 48.58 94 SER A CA 1
ATOM 650 C C . SER A 1 97 ? -10.432 63.384 14.322 1.00 51.38 94 SER A C 1
ATOM 651 O O . SER A 1 97 ? -11.357 64.119 13.989 1.00 53.36 94 SER A O 1
ATOM 654 N N . ILE A 1 98 ? -10.570 62.078 14.496 1.00 51.66 95 ILE A N 1
ATOM 655 C CA . ILE A 1 98 ? -11.808 61.389 14.178 1.00 52.38 95 ILE A CA 1
ATOM 656 C C . ILE A 1 98 ? -12.265 60.613 15.400 1.00 51.73 95 ILE A C 1
ATOM 657 O O . ILE A 1 98 ? -11.806 59.501 15.644 1.00 47.35 95 ILE A O 1
ATOM 662 N N . PRO A 1 99 ? -13.157 61.214 16.195 1.00 56.63 96 PRO A N 1
ATOM 663 C CA . PRO A 1 99 ? -13.607 60.520 17.400 1.00 55.62 96 PRO A CA 1
ATOM 664 C C . PRO A 1 99 ? -14.432 59.294 17.057 1.00 58.33 96 PRO A C 1
ATOM 665 O O . PRO A 1 99 ? -14.843 59.128 15.907 1.00 57.70 96 PRO A O 1
ATOM 669 N N . PRO A 1 100 ? -14.673 58.440 18.056 1.00 58.24 97 PRO A N 1
ATOM 670 C CA . PRO A 1 100 ? -15.487 57.232 17.910 1.00 60.50 97 PRO A CA 1
ATOM 671 C C . PRO A 1 100 ? -16.848 57.550 17.296 1.00 59.39 97 PRO A C 1
ATOM 672 O O . PRO A 1 100 ? -17.428 58.587 17.605 1.00 59.00 97 PRO A O 1
ATOM 676 N N . LEU A 1 101 ? -17.329 56.676 16.420 1.00 58.49 98 LEU A N 1
ATOM 677 C CA . LEU A 1 101 ? -18.672 56.787 15.855 1.00 58.21 98 LEU A CA 1
ATOM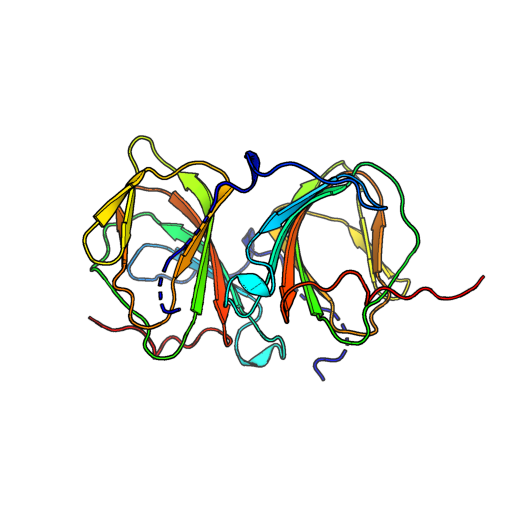 678 C C . LEU A 1 101 ? -18.804 57.820 14.730 1.00 55.57 98 LEU A C 1
ATOM 679 O O . LEU A 1 101 ? -19.868 57.948 14.131 1.00 52.25 98 LEU A O 1
ATOM 684 N N . VAL A 1 102 ? -17.737 58.549 14.432 1.00 51.08 99 VAL A N 1
ATOM 685 C CA . VAL A 1 102 ? -17.757 59.425 13.269 1.00 52.55 99 VAL A CA 1
ATOM 686 C C . VAL A 1 102 ? -17.585 58.594 12.001 1.00 51.36 99 VAL A C 1
ATOM 687 O O . VAL A 1 102 ? -16.541 57.985 11.794 1.00 51.77 99 VAL A O 1
ATOM 691 N N . ARG A 1 103 ? -18.614 58.559 11.161 1.00 58.19 100 ARG A N 1
ATOM 692 C CA . ARG A 1 103 ? -18.529 57.857 9.883 1.00 58.57 100 ARG A CA 1
ATOM 693 C C . ARG A 1 103 ? -17.520 58.577 9.004 1.00 54.69 100 ARG A C 1
ATOM 694 O O . ARG A 1 103 ? -17.497 59.804 8.968 1.00 56.47 100 ARG A O 1
ATOM 702 N N . HIS A 1 104 ? -16.684 57.832 8.293 1.00 54.34 101 HIS A N 1
ATOM 703 C CA . HIS A 1 104 ? -15.637 58.475 7.511 1.00 55.68 101 HIS A CA 1
ATOM 704 C C . HIS A 1 104 ? -14.950 57.567 6.499 1.00 57.47 101 HIS A C 1
ATOM 705 O O . HIS A 1 104 ? -14.941 56.344 6.635 1.00 56.29 101 HIS A O 1
ATOM 712 N N . ARG A 1 105 ? -14.369 58.196 5.484 1.00 54.44 102 ARG A N 1
ATOM 713 C CA . ARG A 1 105 ? -13.499 57.518 4.537 1.00 52.60 102 ARG A CA 1
ATOM 714 C C . ARG A 1 105 ? -12.724 58.548 3.730 1.00 53.69 102 ARG A C 1
ATOM 715 O O . ARG A 1 105 ? -13.013 59.743 3.786 1.00 57.38 102 ARG A O 1
ATOM 723 N N . ILE A 1 106 ? -11.738 58.074 2.979 1.00 53.21 103 ILE A N 1
ATOM 724 C CA . ILE A 1 106 ? -10.971 58.929 2.086 1.00 51.06 103 ILE A CA 1
ATOM 725 C C . ILE A 1 106 ? -11.299 58.585 0.640 1.00 49.49 103 ILE A C 1
ATOM 726 O O . ILE A 1 106 ? -11.334 57.414 0.266 1.00 53.10 103 ILE A O 1
ATOM 731 N N . VAL A 1 107 ? -11.548 59.609 -0.169 1.00 47.49 104 VAL A N 1
ATOM 732 C CA . VAL A 1 107 ? -11.840 59.411 -1.586 1.00 48.19 104 VAL A CA 1
ATOM 733 C C . VAL A 1 107 ? -10.694 59.949 -2.429 1.00 49.75 104 VAL A C 1
ATOM 734 O O . VAL A 1 107 ? -10.299 61.107 -2.288 1.00 49.05 104 VAL A O 1
ATOM 738 N N . GLY A 1 108 ? -10.168 59.101 -3.307 1.00 52.91 105 GLY A N 1
ATOM 739 C CA . GLY A 1 108 ? -8.975 59.421 -4.068 1.00 52.70 105 GLY A CA 1
ATOM 740 C C . GLY A 1 108 ? -7.751 58.783 -3.434 1.00 58.62 105 GLY A C 1
ATOM 741 O O . GLY A 1 108 ? -7.837 58.190 -2.359 1.00 59.93 105 GLY A O 1
ATOM 742 N N . GLU A 1 109 ? -6.608 58.906 -4.098 1.00 58.04 106 GLU A N 1
ATOM 743 C CA . GLU A 1 109 ? -5.380 58.293 -3.614 1.00 57.51 106 GLU A CA 1
ATOM 744 C C . GLU A 1 109 ? -4.674 59.181 -2.600 1.00 57.88 106 GLU A C 1
ATOM 745 O O . GLU A 1 109 ? -4.665 60.403 -2.731 1.00 60.40 106 GLU A O 1
ATOM 751 N N . ALA A 1 110 ? -4.078 58.559 -1.589 1.00 55.88 107 ALA A N 1
ATOM 752 C CA . ALA A 1 110 ? -3.366 59.305 -0.561 1.00 53.11 107 ALA A CA 1
ATOM 753 C C . ALA A 1 110 ? -2.437 58.418 0.257 1.00 56.33 107 ALA A C 1
ATOM 754 O O . ALA A 1 110 ? -2.539 57.190 0.237 1.00 55.91 107 ALA A O 1
ATOM 756 N N . THR A 1 111 ? -1.529 59.065 0.976 1.00 56.55 108 THR A N 1
ATOM 757 C CA . THR A 1 111 ? -0.627 58.392 1.894 1.00 53.88 108 THR A CA 1
ATOM 758 C C . THR A 1 111 ? -0.756 59.077 3.246 1.00 53.28 108 THR A C 1
ATOM 759 O O . THR A 1 111 ? -0.485 60.271 3.369 1.00 56.22 108 THR A O 1
ATOM 763 N N . ILE A 1 112 ? -1.186 58.334 4.260 1.00 49.34 109 ILE A N 1
ATOM 764 C CA . ILE A 1 112 ? -1.385 58.922 5.580 1.00 48.96 109 ILE A CA 1
ATOM 765 C C . ILE A 1 112 ? -0.620 58.196 6.669 1.00 47.38 109 ILE A C 1
ATOM 766 O O . ILE A 1 112 ? -0.186 57.057 6.497 1.00 48.06 109 ILE A O 1
ATOM 771 N N . ILE A 1 113 ? -0.456 58.889 7.789 1.00 47.94 110 ILE A N 1
ATOM 772 C CA . ILE A 1 113 ? -0.044 58.278 9.041 1.00 47.64 110 ILE A CA 1
ATOM 773 C C . ILE A 1 113 ? -1.294 58.208 9.909 1.00 51.98 110 ILE A C 1
ATOM 774 O O . ILE A 1 113 ? -1.887 59.237 10.230 1.00 54.58 110 ILE A O 1
ATOM 779 N N . ASN A 1 114 ? -1.713 56.998 10.265 1.00 52.04 111 ASN A N 1
ATOM 780 C CA . ASN A 1 114 ? -2.910 56.824 11.078 1.00 47.64 111 ASN A CA 1
ATOM 781 C C . ASN A 1 114 ? -2.580 56.482 12.526 1.00 47.10 111 ASN A C 1
ATOM 782 O O . ASN A 1 114 ? -2.045 55.416 12.821 1.00 54.10 111 ASN A O 1
ATOM 787 N N . ILE A 1 115 ? -2.922 57.400 13.420 1.00 40.62 112 ILE A N 1
ATOM 788 C CA . ILE A 1 115 ? -2.625 57.272 14.838 1.00 41.07 112 ILE A CA 1
ATOM 789 C C . ILE A 1 115 ? -3.879 56.818 15.576 1.00 44.38 112 ILE A C 1
ATOM 790 O O . ILE A 1 115 ? -4.898 57.503 15.555 1.00 50.18 112 ILE A O 1
ATOM 795 N N . VAL A 1 116 ? -3.798 55.669 16.238 1.00 50.03 113 VAL A N 1
ATOM 796 C CA . VAL A 1 116 ? -4.981 55.020 16.795 1.00 52.82 113 VAL A CA 1
ATOM 797 C C . VAL A 1 116 ? -4.903 54.909 18.321 1.00 49.85 113 VAL A C 1
ATOM 798 O O . VAL A 1 116 ? -3.856 54.576 18.875 1.00 48.27 113 VAL A O 1
ATOM 802 N N . SER A 1 117 ? -6.021 55.183 18.990 1.00 53.99 114 SER A N 1
ATOM 803 C CA . SER A 1 117 ? -6.050 55.255 20.447 1.00 57.25 114 SER A CA 1
ATOM 804 C C . SER A 1 117 ? -7.385 54.766 21.000 1.00 60.43 114 SER A C 1
ATOM 805 O O . SER A 1 117 ? -8.427 55.321 20.663 1.00 67.01 114 SER A O 1
ATOM 808 N N . PRO A 1 118 ? -7.366 53.726 21.850 1.00 57.35 115 PRO A N 1
ATOM 809 C CA . PRO A 1 118 ? -6.211 52.918 22.260 1.00 53.91 115 PRO A CA 1
ATOM 810 C C . PRO A 1 118 ? -5.563 52.202 21.078 1.00 53.10 115 PRO A C 1
ATOM 811 O O . PRO A 1 118 ? -5.919 52.477 19.933 1.00 49.71 115 PRO A O 1
ATOM 815 N N . PRO A 1 119 ? -4.620 51.286 21.349 1.00 54.04 116 PRO A N 1
ATOM 816 C CA . PRO A 1 119 ? -3.987 50.556 20.247 1.00 52.95 116 PRO A CA 1
ATOM 817 C C . PRO A 1 119 ? -5.003 49.893 19.316 1.00 53.54 116 PRO A C 1
ATOM 818 O O . PRO A 1 119 ? -6.070 49.458 19.745 1.00 51.99 116 PRO A O 1
ATOM 822 N N . PHE A 1 120 ? -4.646 49.825 18.040 1.00 61.69 117 PHE A N 1
ATOM 823 C CA . PHE A 1 120 ? -5.503 49.283 16.995 1.00 63.54 117 PHE A CA 1
ATOM 824 C C . PHE A 1 120 ? -6.108 47.919 17.334 1.00 69.69 117 PHE A C 1
ATOM 825 O O . PHE A 1 120 ? -5.434 47.034 17.864 1.00 67.46 117 PHE A O 1
ATOM 833 N N . ASP A 1 121 ? -7.393 47.770 17.022 1.00 76.22 118 ASP A N 1
ATOM 834 C CA . ASP A 1 121 ? -8.096 46.494 17.135 1.00 75.85 118 ASP A CA 1
ATOM 835 C C . ASP A 1 121 ? -8.861 46.260 15.839 1.00 73.67 118 ASP A C 1
ATOM 836 O O . ASP A 1 121 ? -9.819 46.973 15.552 1.00 77.07 118 ASP A O 1
ATOM 8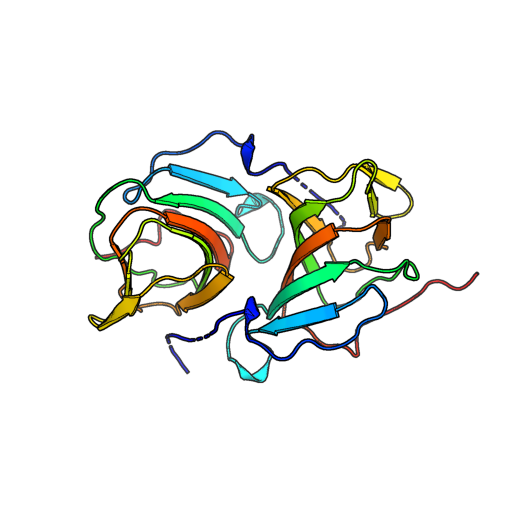41 N N . PRO A 1 122 ? -8.447 45.263 15.047 1.00 75.78 119 PRO A N 1
ATOM 842 C CA . PRO A 1 122 ? -9.085 45.083 13.738 1.00 76.97 119 PRO A CA 1
ATOM 843 C C . PRO A 1 122 ? -10.573 44.738 13.832 1.00 76.80 119 PRO A C 1
ATOM 844 O O . PRO A 1 122 ? -11.313 44.970 12.876 1.00 79.83 119 PRO A O 1
ATOM 848 N N . ALA A 1 123 ? -11.001 44.194 14.968 1.00 67.03 120 ALA A N 1
ATOM 849 C CA . ALA A 1 123 ? -12.413 43.895 15.188 1.00 68.64 120 ALA A CA 1
ATOM 850 C C . ALA A 1 123 ? -13.270 45.157 15.111 1.00 70.92 120 ALA A C 1
ATOM 851 O O . ALA A 1 123 ? -14.406 45.115 14.641 1.00 75.73 120 ALA A O 1
ATOM 853 N N . ASP A 1 124 ? -12.723 46.277 15.573 1.00 71.79 121 ASP A N 1
ATOM 854 C CA . ASP A 1 124 ? -13.482 47.520 15.663 1.00 73.76 121 ASP A CA 1
ATOM 855 C C . ASP A 1 124 ? -13.541 48.254 14.324 1.00 73.92 121 ASP A C 1
ATOM 856 O O . ASP A 1 124 ? -12.780 49.187 14.077 1.00 71.75 121 ASP A O 1
ATOM 861 N N . GLU A 1 125 ? -14.453 47.815 13.463 1.00 84.37 122 GLU A N 1
ATOM 862 C CA . GLU A 1 125 ? -14.702 48.470 12.184 1.00 85.88 122 GLU A CA 1
ATOM 863 C C . GLU A 1 125 ? -16.144 48.189 11.791 1.00 86.72 122 GLU A C 1
ATOM 864 O O . GLU A 1 125 ? -16.538 47.033 11.654 1.00 94.59 122 GLU A O 1
ATOM 870 N N . TRP A 1 126 ? -16.930 49.244 11.612 1.00 77.64 123 TRP A N 1
ATOM 871 C CA . TRP A 1 126 ? -18.370 49.088 11.440 1.00 78.79 123 TRP A CA 1
ATOM 872 C C . TRP A 1 126 ? -18.914 49.846 10.235 1.00 79.00 123 TRP A C 1
ATOM 873 O O . TRP A 1 126 ? -18.207 50.644 9.619 1.00 79.31 123 TRP A O 1
ATOM 884 N N . PHE A 1 127 ? -20.179 49.585 9.913 1.00 80.55 124 PHE A N 1
ATOM 885 C CA . PHE A 1 127 ? -20.810 50.121 8.714 1.00 80.39 124 PHE A CA 1
ATOM 886 C C . PHE A 1 127 ? -22.312 50.300 8.927 1.00 83.56 124 PHE A C 1
ATOM 887 O O . PHE A 1 127 ? -22.965 51.070 8.222 1.00 85.56 124 PHE A O 1
ATOM 895 N N . ALA B 1 14 ? -17.646 67.925 21.688 1.00 97.43 11 ALA B N 1
ATOM 896 C CA . ALA B 1 14 ? -16.851 66.953 22.429 1.00 100.47 11 ALA B CA 1
ATOM 897 C C . ALA B 1 14 ? -16.519 65.735 21.564 1.00 99.05 11 ALA B C 1
ATOM 898 O O . ALA B 1 14 ? -15.364 65.307 21.488 1.00 93.93 11 ALA B O 1
ATOM 900 N N . ALA B 1 15 ? -17.538 65.182 20.914 1.00 98.24 12 ALA B N 1
ATOM 901 C CA . ALA B 1 15 ? -17.362 64.032 20.033 1.00 91.94 12 ALA B CA 1
ATOM 902 C C . ALA B 1 15 ? -17.340 64.494 18.583 1.00 85.02 12 ALA B C 1
ATOM 903 O O . ALA B 1 15 ? -17.822 63.800 17.688 1.00 84.80 12 ALA B O 1
ATOM 913 N N . PRO B 1 17 ? -15.310 65.785 15.124 1.00 52.49 14 PRO B N 1
ATOM 914 C CA . PRO B 1 17 ? -14.021 65.734 14.432 1.00 50.97 14 PRO B CA 1
ATOM 915 C C . PRO B 1 17 ? -13.370 67.111 14.358 1.00 52.61 14 PRO B C 1
ATOM 916 O O . PRO B 1 17 ? -14.068 68.129 14.359 1.00 50.78 14 PRO B O 1
ATOM 920 N N . GLN B 1 18 ? -12.045 67.142 14.307 1.00 54.95 15 GLN B N 1
ATOM 921 C CA . GLN B 1 18 ? -11.327 68.399 14.164 1.00 55.86 15 GLN B CA 1
ATOM 922 C C . GLN B 1 18 ? -10.354 68.302 13.007 1.00 55.00 15 GLN B C 1
ATOM 923 O O . GLN B 1 18 ? -9.862 67.223 12.679 1.00 58.11 15 GLN B O 1
ATOM 937 N N . ILE B 1 20 ? -6.971 70.353 11.298 1.00 53.38 17 ILE B N 1
ATOM 938 C CA . ILE B 1 20 ? -5.946 71.374 11.433 1.00 57.40 17 ILE B CA 1
ATOM 939 C C . ILE B 1 20 ? -4.841 71.134 10.428 1.00 56.03 17 ILE B C 1
ATOM 940 O O . ILE B 1 20 ? -4.467 69.993 10.176 1.00 59.10 17 ILE B O 1
ATOM 945 N N . SER B 1 21 ? -4.315 72.210 9.857 1.00 50.53 18 SER B N 1
ATOM 946 C CA . SER B 1 21 ? -3.162 72.098 8.974 1.00 54.41 18 SER B CA 1
ATOM 947 C C . SER B 1 21 ? -1.889 72.357 9.762 1.00 50.53 18 SER B C 1
ATOM 948 O O . SER B 1 21 ? -1.609 73.491 10.146 1.00 49.21 18 SER B O 1
ATOM 951 N N . LEU B 1 22 ? -1.122 71.298 9.998 1.00 52.11 19 LEU B N 1
ATOM 952 C CA . LEU B 1 22 ? 0.078 71.386 10.820 1.00 53.28 19 LEU B CA 1
ATOM 953 C C . LEU B 1 22 ? 1.055 72.422 10.280 1.00 55.78 19 LEU B C 1
ATOM 954 O O . LEU B 1 22 ? 1.720 73.121 11.047 1.00 54.78 19 LEU B O 1
ATOM 959 N N . SER B 1 23 ? 1.129 72.523 8.957 1.00 60.44 20 SER B N 1
ATOM 960 C CA . SER B 1 23 ? 2.076 73.422 8.311 1.00 66.26 20 SER B CA 1
ATOM 961 C C . SER B 1 23 ? 1.687 74.893 8.453 1.00 67.38 20 SER B C 1
ATOM 962 O O . SER B 1 23 ? 2.544 75.772 8.372 1.00 67.91 20 SER B O 1
ATOM 965 N N . GLU B 1 24 ? 0.404 75.164 8.671 1.00 72.86 21 GLU B N 1
ATOM 966 C CA . GLU B 1 24 ? -0.064 76.544 8.781 1.00 74.55 21 GLU B CA 1
ATOM 967 C C . GLU B 1 24 ? -0.120 77.042 10.224 1.00 72.90 21 GLU B C 1
ATOM 968 O O . GLU B 1 24 ? -0.169 78.248 10.464 1.00 78.52 21 GLU B O 1
ATOM 974 N N . ILE B 1 25 ? -0.116 76.123 11.182 1.00 64.55 22 ILE B N 1
ATOM 975 C CA . ILE B 1 25 ? -0.077 76.503 12.590 1.00 64.85 22 ILE B CA 1
ATOM 976 C C . ILE B 1 25 ? 1.096 77.445 12.854 1.00 65.90 22 ILE B C 1
ATOM 977 O O . ILE B 1 25 ? 2.178 77.277 12.288 1.00 62.05 22 ILE B O 1
ATOM 982 N N . GLU B 1 26 ? 0.881 78.437 13.711 1.00 70.45 23 GLU B N 1
ATOM 983 C CA . GLU B 1 26 ? 1.959 79.331 14.113 1.00 74.42 23 GLU B CA 1
ATOM 984 C C . GLU B 1 26 ? 3.046 78.513 14.797 1.00 72.78 23 GLU B C 1
ATOM 985 O O . GLU B 1 26 ? 2.790 77.842 15.796 1.00 73.28 23 GLU B O 1
ATOM 991 N N . ALA B 1 27 ? 4.258 78.565 14.254 1.00 71.25 24 ALA B N 1
ATOM 992 C CA . ALA B 1 27 ? 5.374 77.794 14.792 1.00 67.76 24 ALA B CA 1
ATOM 993 C C . ALA B 1 27 ? 5.946 78.450 16.043 1.00 69.12 24 ALA B C 1
ATOM 994 O O . ALA B 1 27 ? 6.095 79.668 16.107 1.00 77.32 24 ALA B O 1
ATOM 996 N N . VAL B 1 28 ? 6.267 77.629 17.035 1.00 70.52 25 VAL B N 1
ATOM 997 C CA . VAL B 1 28 ? 6.819 78.115 18.292 1.00 71.72 25 VAL B CA 1
ATOM 998 C C . VAL B 1 28 ? 8.217 77.562 18.504 1.00 70.66 25 VAL B C 1
ATOM 999 O O . VAL B 1 28 ? 8.502 76.418 18.157 1.00 75.72 25 VAL B O 1
ATOM 1003 N N . ALA B 1 29 ? 9.087 78.379 19.082 1.00 65.63 26 ALA B N 1
ATOM 1004 C CA . ALA B 1 29 ? 10.451 77.958 19.362 1.00 68.14 26 ALA B CA 1
ATOM 1005 C C . ALA B 1 29 ? 10.493 76.961 20.515 1.00 69.75 26 ALA B C 1
ATOM 1006 O O . ALA B 1 29 ? 9.824 77.138 21.533 1.00 71.51 26 ALA B O 1
ATOM 1008 N N . CYS B 1 30 ? 11.280 75.907 20.335 1.00 66.50 27 CYS B N 1
ATOM 1009 C CA . CYS B 1 30 ? 11.552 74.942 21.390 1.00 69.44 27 CYS B CA 1
ATOM 1010 C C . CYS B 1 30 ? 13.053 74.669 21.379 1.00 71.95 27 CYS B C 1
ATOM 1011 O O . CYS B 1 30 ? 13.745 75.067 20.442 1.00 72.80 27 CYS B O 1
ATOM 1014 N N . PRO B 1 31 ? 13.568 74.000 22.421 1.00 74.93 28 PRO B N 1
ATOM 1015 C CA . PRO B 1 31 ? 15.027 73.897 22.548 1.00 77.97 28 PRO B CA 1
ATOM 1016 C C . PRO B 1 31 ? 15.707 73.259 21.339 1.00 74.85 28 PRO B C 1
ATOM 1017 O O . PRO B 1 31 ? 16.858 73.591 21.053 1.00 78.83 28 PRO B O 1
ATOM 1021 N N . CYS B 1 32 ? 15.010 72.371 20.640 1.00 62.67 29 CYS B N 1
ATOM 1022 C CA . CYS B 1 32 ? 15.606 71.666 19.511 1.00 63.59 29 CYS B CA 1
ATOM 1023 C C . CYS B 1 32 ? 15.277 72.315 18.165 1.00 65.78 29 CYS B C 1
ATOM 1024 O O . CYS B 1 32 ? 15.760 71.863 17.126 1.00 62.35 29 CYS B O 1
ATOM 1027 N N . GLY B 1 33 ? 14.460 73.366 18.175 1.00 65.35 30 GLY B N 1
ATOM 1028 C CA . GLY B 1 33 ? 14.104 74.055 16.945 1.00 68.26 30 GLY B CA 1
ATOM 1029 C C . GLY B 1 33 ? 12.730 74.702 16.975 1.00 69.13 30 GLY B C 1
ATOM 1030 O O . GLY B 1 33 ? 12.461 75.568 17.806 1.00 73.26 30 GLY B O 1
ATOM 1031 N N . TRP B 1 34 ? 11.857 74.280 16.064 1.00 67.65 31 TRP B N 1
ATOM 1032 C CA . TRP B 1 34 ? 10.524 74.865 15.948 1.00 67.83 31 TRP B CA 1
ATOM 1033 C C . TRP B 1 34 ? 9.433 73.800 15.980 1.00 65.13 31 TRP B C 1
ATOM 1034 O O . TRP B 1 34 ? 9.536 72.773 15.312 1.00 62.36 31 TRP B O 1
ATOM 1045 N N . ALA B 1 35 ? 8.383 74.060 16.752 1.00 66.72 32 ALA B N 1
ATOM 1046 C CA . ALA B 1 35 ? 7.287 73.110 16.904 1.00 65.46 32 ALA B CA 1
ATOM 1047 C C . ALA B 1 35 ? 5.961 73.714 16.449 1.00 62.21 32 ALA B C 1
ATOM 1048 O O . ALA B 1 35 ? 5.648 74.861 16.761 1.00 66.41 32 ALA B O 1
ATOM 1050 N N . GLN B 1 36 ? 5.187 72.931 15.707 1.00 55.06 33 GLN B N 1
ATOM 1051 C CA . GLN B 1 36 ? 3.832 73.315 15.334 1.00 52.98 33 GLN B CA 1
ATOM 1052 C C . GLN B 1 36 ? 2.873 72.313 15.969 1.00 51.44 33 GLN B C 1
ATOM 1053 O O . GLN B 1 36 ? 2.657 71.219 15.448 1.00 51.74 33 GLN B O 1
ATOM 1059 N N . ARG B 1 37 ? 2.309 72.699 17.108 1.00 53.91 34 ARG B N 1
ATOM 1060 C CA . ARG B 1 37 ? 1.624 71.760 17.989 1.00 55.26 34 ARG B CA 1
ATOM 1061 C C . ARG B 1 37 ? 0.113 71.742 17.771 1.00 53.34 34 ARG B C 1
ATOM 1062 O O . ARG B 1 37 ? -0.528 72.787 17.708 1.00 55.89 34 ARG B O 1
ATOM 1070 N N . ALA B 1 38 ? -0.448 70.541 17.667 1.00 56.90 35 ALA B N 1
ATOM 1071 C CA . ALA B 1 38 ? -1.879 70.373 17.441 1.00 55.19 35 ALA B CA 1
ATOM 1072 C C . ALA B 1 38 ? -2.512 69.465 18.486 1.00 53.44 35 ALA B C 1
ATOM 1073 O O . ALA B 1 38 ? -1.849 68.600 19.056 1.00 58.08 35 ALA B O 1
ATOM 1075 N N . PHE B 1 39 ? -3.801 69.678 18.731 1.00 58.54 36 PHE B N 1
ATOM 1076 C CA . PHE B 1 39 ? -4.594 68.795 19.580 1.00 62.74 36 PHE B CA 1
ATOM 1077 C C . PHE B 1 39 ? -4.102 68.746 21.020 1.00 66.69 36 PHE B C 1
ATOM 1078 O O . PHE B 1 39 ? -3.954 67.671 21.593 1.00 70.77 36 PHE B O 1
ATOM 1086 N N . GLY B 1 40 ? -3.871 69.916 21.607 1.00 71.32 37 GLY B N 1
ATOM 1087 C CA . GLY B 1 40 ? -3.479 70.002 23.003 1.00 75.38 37 GLY B CA 1
ATOM 1088 C C . GLY B 1 40 ? -4.513 69.394 23.934 1.00 82.84 37 GLY B C 1
ATOM 1089 O O . GLY B 1 40 ? -5.417 68.673 23.502 1.00 80.34 37 GLY B O 1
ATOM 1090 N N . HIS B 1 41 ? -4.381 69.684 25.223 1.00 93.46 38 HIS B N 1
ATOM 1091 C CA . HIS B 1 41 ? -5.271 69.108 26.222 1.00 101.75 38 HIS B CA 1
ATOM 1092 C C . HIS B 1 41 ? -6.686 69.654 26.067 1.00 102.74 38 HIS B C 1
ATOM 1093 O O . HIS B 1 41 ? -7.665 68.940 26.285 1.00 106.73 38 HIS B O 1
ATOM 1100 N N . ASP B 1 42 ? -6.787 70.922 25.682 1.00 93.05 39 ASP B N 1
ATOM 1101 C CA . ASP B 1 42 ? -8.082 71.561 25.477 1.00 89.61 39 ASP B CA 1
ATOM 1102 C C . ASP B 1 42 ? -8.870 70.904 24.339 1.00 87.10 39 ASP B C 1
ATOM 1103 O O . ASP B 1 42 ? -10.079 71.107 24.223 1.00 90.35 39 ASP B O 1
ATOM 1108 N N . ALA B 1 43 ? -8.192 70.118 23.505 1.00 80.31 40 ALA B N 1
ATOM 1109 C CA . ALA B 1 43 ? -8.792 69.602 22.272 1.00 77.76 40 ALA B CA 1
ATOM 1110 C C . ALA B 1 43 ? -9.661 68.356 22.470 1.00 74.89 40 ALA B C 1
ATOM 1111 O O . ALA B 1 43 ? -10.415 67.973 21.575 1.00 69.69 40 ALA B O 1
ATOM 1113 N N . GLY B 1 44 ? -9.552 67.719 23.629 1.00 74.14 41 GLY B N 1
ATOM 1114 C CA . GLY B 1 44 ? -10.372 66.557 23.924 1.00 73.69 41 GLY B CA 1
ATOM 1115 C C . GLY B 1 44 ? -9.791 65.243 23.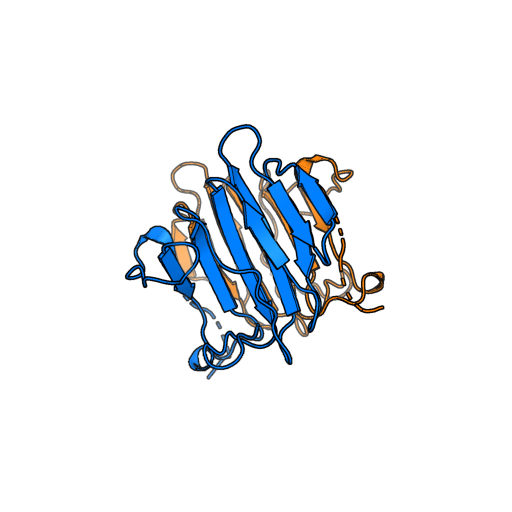428 1.00 70.08 41 GLY B C 1
ATOM 1116 O O . GLY B 1 44 ? -10.266 64.170 23.802 1.00 73.87 41 GLY B O 1
ATOM 1117 N N . THR B 1 45 ? -8.767 65.318 22.586 1.00 64.34 42 THR B N 1
ATOM 1118 C CA . THR B 1 45 ? -8.119 64.115 22.078 1.00 63.28 42 THR B CA 1
ATOM 1119 C C . THR B 1 45 ? -7.259 63.497 23.173 1.00 63.36 42 THR B C 1
ATOM 1120 O O . THR B 1 45 ? -6.980 64.137 24.185 1.00 70.44 42 THR B O 1
ATOM 1124 N N . SER B 1 46 ? -6.843 62.253 22.968 1.00 57.97 43 SER B N 1
ATOM 1125 C CA . SER B 1 46 ? -6.037 61.543 23.953 1.00 58.78 43 SER B CA 1
ATOM 1126 C C . SER B 1 46 ? -4.548 61.795 23.753 1.00 56.62 43 SER B C 1
ATOM 1127 O O . SER B 1 46 ? -3.737 61.496 24.631 1.00 57.49 43 SER B O 1
ATOM 1130 N N . VAL B 1 47 ? -4.192 62.336 22.593 1.00 54.09 44 VAL B N 1
ATOM 1131 C CA . VAL B 1 47 ? -2.797 62.581 22.267 1.00 56.80 44 VAL B CA 1
ATOM 1132 C C . VAL B 1 47 ? -2.625 63.934 21.592 1.00 57.19 44 VAL B C 1
ATOM 1133 O O . VAL B 1 47 ? -3.552 64.452 20.971 1.00 56.99 44 VAL B O 1
ATOM 1137 N N . SER B 1 48 ? -1.433 64.503 21.723 1.00 53.64 45 SER B N 1
ATOM 1138 C CA . SER B 1 48 ? -1.079 65.706 20.992 1.00 49.73 45 SER B CA 1
ATOM 1139 C C . SER B 1 48 ? -0.284 65.272 19.780 1.00 47.48 45 SER B C 1
ATOM 1140 O O . SER B 1 48 ? 0.352 64.222 19.801 1.00 47.66 45 SER B O 1
ATOM 1143 N N . VAL B 1 49 ? -0.310 66.079 18.727 1.00 49.39 46 VAL B N 1
ATOM 1144 C CA . VAL B 1 49 ? 0.486 65.792 17.544 1.00 49.79 46 VAL B CA 1
ATOM 1145 C C . VAL B 1 49 ? 1.259 67.032 17.114 1.00 50.69 46 VAL B C 1
ATOM 1146 O O . VAL B 1 49 ? 0.673 68.040 16.722 1.00 56.17 46 VAL B O 1
ATOM 1150 N N . HIS B 1 50 ? 2.581 66.949 17.214 1.00 46.28 47 HIS B N 1
ATOM 1151 C CA . HIS B 1 50 ? 3.462 68.050 16.853 1.00 47.65 47 HIS B CA 1
ATOM 1152 C C . HIS B 1 50 ? 4.124 67.774 15.511 1.00 50.97 47 HIS B C 1
ATOM 1153 O O . HIS B 1 50 ? 4.495 66.639 15.216 1.00 57.37 47 HIS B O 1
ATOM 1160 N N . TYR B 1 51 ? 4.271 68.817 14.705 1.00 48.27 48 TYR B N 1
ATOM 1161 C CA . TYR B 1 51 ? 5.098 68.757 13.510 1.00 50.56 48 TYR B CA 1
ATOM 1162 C C . TYR B 1 51 ? 6.324 69.612 13.804 1.00 54.70 48 TYR B C 1
ATOM 1163 O O . TYR B 1 51 ? 6.241 70.838 13.858 1.00 55.42 48 TYR B O 1
ATOM 1172 N N . THR B 1 52 ? 7.457 68.955 14.014 1.00 49.97 49 THR B N 1
ATOM 1173 C CA . THR B 1 52 ? 8.597 69.596 14.652 1.00 51.86 49 THR B CA 1
ATOM 1174 C C . THR B 1 52 ? 9.838 69.624 13.775 1.00 55.81 49 THR B C 1
ATOM 1175 O O . THR B 1 52 ? 10.248 68.606 13.220 1.00 53.53 49 THR B O 1
ATOM 1179 N N . GLN B 1 53 ? 10.437 70.805 13.673 1.00 61.64 50 GLN B N 1
ATOM 1180 C CA . GLN B 1 53 ? 11.676 70.991 12.933 1.00 66.40 50 GLN B CA 1
ATOM 1181 C C . GLN B 1 53 ? 12.863 71.000 13.887 1.00 66.16 50 GLN B C 1
ATOM 1182 O O . GLN B 1 53 ? 12.985 71.892 14.726 1.00 70.06 50 GLN B O 1
ATOM 1188 N N . ILE B 1 54 ? 13.736 70.005 13.758 1.00 60.44 51 ILE B N 1
ATOM 1189 C CA . ILE B 1 54 ? 14.969 69.966 14.535 1.00 60.01 51 ILE B CA 1
ATOM 1190 C C . ILE B 1 54 ? 16.034 70.762 13.793 1.00 60.62 51 ILE B C 1
ATOM 1191 O O . ILE B 1 54 ? 16.521 70.332 12.746 1.00 62.35 51 ILE B O 1
ATOM 1196 N N . THR B 1 55 ? 16.385 71.924 14.331 1.00 66.12 52 THR B N 1
ATOM 1197 C CA . THR B 1 55 ? 17.339 72.813 13.675 1.00 68.87 52 THR B CA 1
ATOM 1198 C C . THR B 1 55 ? 18.612 73.025 14.492 1.00 68.93 52 THR B C 1
ATOM 1199 O O . THR B 1 55 ? 19.645 73.415 13.946 1.00 71.00 52 THR B O 1
ATOM 1203 N N . LYS B 1 56 ? 18.541 72.766 15.794 1.00 73.54 53 LYS B N 1
ATOM 1204 C CA . LYS B 1 56 ? 19.672 73.014 16.678 1.00 77.68 53 LYS B CA 1
ATOM 1205 C C . LYS B 1 56 ? 19.827 71.904 17.717 1.00 74.57 53 LYS B C 1
ATOM 1206 O O . LYS B 1 56 ? 18.884 71.167 18.004 1.00 74.74 53 LYS B O 1
ATOM 1212 N N . ALA B 1 57 ? 21.030 71.788 18.268 1.00 75.37 54 ALA B N 1
ATOM 1213 C CA . ALA B 1 57 ? 21.326 70.776 19.273 1.00 73.01 54 ALA B CA 1
ATOM 1214 C C . ALA B 1 57 ? 20.617 71.113 20.580 1.00 71.20 54 ALA B C 1
ATOM 1215 O O . ALA B 1 57 ? 20.394 72.281 20.891 1.00 76.47 54 ALA B O 1
ATOM 1217 N N . ALA B 1 58 ? 20.269 70.086 21.346 1.00 64.94 55 ALA B N 1
ATOM 1218 C CA . ALA B 1 58 ? 19.508 70.278 22.572 1.00 60.28 55 ALA B CA 1
ATOM 1219 C C . ALA B 1 58 ? 20.023 69.380 23.692 1.00 57.36 55 ALA B C 1
ATOM 1220 O O . ALA B 1 58 ? 20.608 68.330 23.434 1.00 63.05 55 ALA B O 1
ATOM 1222 N N . ARG B 1 59 ? 19.811 69.805 24.934 1.00 52.58 56 ARG B N 1
ATOM 1223 C CA . ARG B 1 59 ? 20.118 68.969 26.086 1.00 55.87 56 ARG B CA 1
ATOM 1224 C C . ARG B 1 59 ? 19.338 67.666 26.000 1.00 56.80 56 ARG B C 1
ATOM 1225 O O . ARG B 1 59 ? 18.183 67.652 25.578 1.00 60.81 56 ARG B O 1
ATOM 1233 N N . THR B 1 60 ? 19.970 66.573 26.404 1.00 55.46 57 THR B N 1
ATOM 1234 C CA . THR B 1 60 ? 19.255 65.327 26.614 1.00 53.16 57 THR B CA 1
ATOM 1235 C C . THR B 1 60 ? 18.223 65.560 27.706 1.00 53.97 57 THR B C 1
ATOM 1236 O O . THR B 1 60 ? 18.526 66.168 28.734 1.00 52.57 57 THR B O 1
ATOM 1240 N N . HIS B 1 61 ? 17.003 65.084 27.482 1.00 48.65 58 HIS B N 1
ATOM 1241 C CA . HIS B 1 61 ? 15.916 65.297 28.427 1.00 49.64 58 HIS B CA 1
ATOM 1242 C C . HIS B 1 61 ? 15.053 64.046 28.535 1.00 47.52 58 HIS B C 1
ATOM 1243 O O . HIS B 1 61 ? 15.227 63.087 27.784 1.00 45.99 58 HIS B O 1
ATOM 1250 N N . TYR B 1 62 ? 14.122 64.058 29.478 1.00 49.19 59 TYR B N 1
ATOM 1251 C CA . TYR B 1 62 ? 13.166 62.971 29.595 1.00 44.16 59 TYR B CA 1
ATOM 1252 C C . TYR B 1 62 ? 11.854 63.446 30.209 1.00 41.90 59 TYR B C 1
ATOM 1253 O O . TYR B 1 62 ? 11.747 64.565 30.709 1.00 47.55 59 TYR B O 1
ATOM 1262 N N . HIS B 1 63 ? 10.855 62.576 30.158 1.00 40.66 60 HIS B N 1
ATOM 1263 C CA . HIS B 1 63 ? 9.521 62.910 30.615 1.00 41.55 60 HIS B CA 1
ATOM 1264 C C . HIS B 1 63 ? 9.098 61.884 31.650 1.00 43.89 60 HIS B C 1
ATOM 1265 O O . HIS B 1 63 ? 9.369 60.693 31.499 1.00 42.80 60 HIS B O 1
ATOM 1272 N N . ARG B 1 64 ? 8.441 62.346 32.706 1.00 46.53 61 ARG B N 1
ATOM 1273 C CA . ARG B 1 64 ? 8.055 61.469 33.803 1.00 48.32 61 ARG B CA 1
ATOM 1274 C C . ARG B 1 64 ? 6.629 60.955 33.670 1.00 48.70 61 ARG B C 1
ATOM 1275 O O . ARG B 1 64 ? 6.262 59.975 34.315 1.00 50.26 61 ARG B O 1
ATOM 1283 N N . GLU B 1 65 ? 5.831 61.614 32.834 1.00 56.66 62 GLU B N 1
ATOM 1284 C CA . GLU B 1 65 ? 4.399 61.338 32.764 1.00 57.98 62 GLU B CA 1
ATOM 1285 C C . GLU B 1 65 ? 3.886 61.195 31.330 1.00 55.74 62 GLU B C 1
ATOM 1286 O O . GLU B 1 65 ? 2.701 60.944 31.111 1.00 58.46 62 GLU B O 1
ATOM 1292 N N . HIS B 1 66 ? 4.775 61.357 30.357 1.00 47.85 63 HIS B N 1
ATOM 1293 C CA . HIS B 1 66 ? 4.384 61.353 28.953 1.00 46.25 63 HIS B CA 1
ATOM 1294 C C . HIS B 1 66 ? 5.258 60.416 28.146 1.00 42.38 63 HIS B C 1
ATOM 1295 O O . HIS B 1 66 ? 6.476 60.392 28.310 1.00 53.02 63 HIS B O 1
ATOM 1302 N N . GLN B 1 67 ? 4.637 59.652 27.263 1.00 51.30 64 GLN B N 1
ATOM 1303 C CA . GLN B 1 67 ? 5.390 58.843 26.324 1.00 60.17 64 GLN B CA 1
ATOM 1304 C C . GLN B 1 67 ? 5.269 59.494 24.958 1.00 55.47 64 GLN B C 1
ATOM 1305 O O . GLN B 1 67 ? 4.221 60.035 24.610 1.00 55.91 64 GLN B O 1
ATOM 1311 N N . GLU B 1 68 ? 6.357 59.468 24.202 1.00 51.06 65 GLU B N 1
ATOM 1312 C CA . GLU B 1 68 ? 6.395 60.116 22.902 1.00 49.11 65 GLU B CA 1
ATOM 1313 C C . GLU B 1 68 ? 6.673 59.095 21.808 1.00 49.33 65 GLU B C 1
ATOM 1314 O O . GLU B 1 68 ? 7.344 58.093 22.038 1.00 49.20 65 GLU B O 1
ATOM 1320 N N . ILE B 1 69 ? 6.128 59.344 20.625 1.00 47.52 66 ILE B N 1
ATOM 1321 C CA . ILE B 1 69 ? 6.454 58.541 19.459 1.00 49.01 66 ILE B CA 1
ATOM 1322 C C . ILE B 1 69 ? 6.861 59.457 18.322 1.00 49.34 66 ILE B C 1
ATOM 1323 O O . ILE B 1 69 ? 6.032 60.179 17.772 1.00 48.43 66 ILE B O 1
ATOM 1328 N N . TYR B 1 70 ? 8.143 59.431 17.980 1.00 49.61 67 TYR B N 1
ATOM 1329 C CA . TYR B 1 70 ? 8.652 60.224 16.872 1.00 46.79 67 TYR B CA 1
ATOM 1330 C C . TYR B 1 70 ? 8.483 59.446 15.575 1.00 45.19 67 TYR B C 1
ATOM 1331 O O . TYR B 1 70 ? 8.736 58.246 15.527 1.00 51.55 67 TYR B O 1
ATOM 1340 N N . VAL B 1 71 ? 8.043 60.127 14.528 1.00 43.09 68 VAL B N 1
ATOM 1341 C CA . VAL B 1 71 ? 8.052 59.551 13.189 1.00 45.97 68 VAL B CA 1
ATOM 1342 C C . VAL B 1 71 ? 8.866 60.449 12.269 1.00 48.95 68 VAL B C 1
ATOM 1343 O O . VAL B 1 71 ? 8.448 61.564 11.957 1.00 49.98 68 VAL B O 1
ATOM 1347 N N . VAL B 1 72 ? 10.022 59.964 11.828 1.00 48.34 69 VAL B N 1
ATOM 1348 C CA . VAL B 1 72 ? 10.906 60.766 10.984 1.00 49.38 69 VAL B CA 1
ATOM 1349 C C . VAL B 1 72 ? 10.350 60.932 9.571 1.00 50.82 69 VAL B C 1
ATOM 1350 O O . VAL B 1 72 ? 10.064 59.949 8.892 1.00 54.42 69 VAL B O 1
ATOM 1354 N N . LEU B 1 73 ? 10.208 62.179 9.131 1.00 54.06 70 LEU B N 1
ATOM 1355 C CA . LEU B 1 73 ? 9.734 62.468 7.782 1.00 58.19 70 LEU B CA 1
ATOM 1356 C C . LEU B 1 73 ? 10.898 62.780 6.842 1.00 61.86 70 LEU B C 1
ATOM 1357 O O . LEU B 1 73 ? 10.891 62.384 5.676 1.00 67.27 70 LEU B O 1
ATOM 1362 N N . ASP B 1 74 ? 11.893 63.497 7.349 1.00 67.28 71 ASP B N 1
ATOM 1363 C CA . ASP B 1 74 ? 13.142 63.680 6.620 1.00 72.07 71 ASP B CA 1
ATOM 1364 C C . ASP B 1 74 ? 14.267 63.929 7.613 1.00 71.22 71 ASP B C 1
ATOM 1365 O O . ASP B 1 74 ? 14.021 64.141 8.799 1.00 72.49 71 ASP B O 1
ATOM 1370 N N . HIS B 1 75 ? 15.501 63.895 7.132 1.00 69.25 72 HIS B N 1
ATOM 1371 C CA . HIS B 1 75 ? 16.646 64.072 8.007 1.00 70.06 72 HIS B CA 1
ATOM 1372 C C . HIS B 1 75 ? 17.895 64.380 7.205 1.00 74.06 72 HIS B C 1
ATOM 1373 O O . HIS B 1 75 ? 17.989 64.039 6.027 1.00 70.24 72 HIS B O 1
ATOM 1380 N N . ALA B 1 76 ? 18.850 65.037 7.854 1.00 62.25 73 ALA B N 1
ATOM 1381 C CA . ALA B 1 76 ? 20.160 65.263 7.266 1.00 63.12 73 ALA B CA 1
ATOM 1382 C C . ALA B 1 76 ? 20.968 63.982 7.401 1.00 65.97 73 ALA B C 1
ATOM 1383 O O . ALA B 1 76 ? 20.756 63.202 8.331 1.00 62.78 73 ALA B O 1
ATOM 1385 N N . ALA B 1 77 ? 21.883 63.755 6.467 1.00 66.38 74 ALA B N 1
ATOM 1386 C CA . ALA B 1 77 ? 22.749 62.587 6.532 1.00 67.80 74 ALA B CA 1
ATOM 1387 C C . ALA B 1 77 ? 23.442 62.534 7.891 1.00 65.87 74 ALA B C 1
ATOM 1388 O O . ALA B 1 77 ? 23.867 63.561 8.418 1.00 63.16 74 ALA B O 1
ATOM 1390 N N . HIS B 1 78 ? 23.534 61.334 8.455 1.00 69.35 75 HIS B N 1
ATOM 1391 C CA . HIS B 1 78 ? 24.215 61.105 9.731 1.00 70.45 75 HIS B CA 1
ATOM 1392 C C . HIS B 1 78 ? 23.448 61.618 10.942 1.00 65.00 75 HIS B C 1
ATOM 1393 O O . HIS B 1 78 ? 23.971 61.600 12.055 1.00 63.98 75 HIS B O 1
ATOM 1400 N N . ALA B 1 79 ? 22.219 62.080 10.744 1.00 58.62 76 ALA B N 1
ATOM 1401 C CA . ALA B 1 79 ? 21.410 62.488 11.881 1.00 52.81 76 ALA B CA 1
ATOM 1402 C C . ALA B 1 79 ? 21.095 61.235 12.679 1.00 51.03 76 ALA B C 1
ATOM 1403 O O . ALA B 1 79 ? 20.874 60.170 12.107 1.00 54.84 76 ALA B O 1
ATOM 1405 N N . THR B 1 80 ? 21.100 61.353 14.001 1.00 56.67 77 THR B N 1
ATOM 1406 C CA . THR B 1 80 ? 20.820 60.210 14.857 1.00 60.39 77 THR B CA 1
ATOM 1407 C C . THR B 1 80 ? 19.832 60.567 15.950 1.00 53.00 77 THR B C 1
ATOM 1408 O O . THR B 1 80 ? 19.457 61.726 16.122 1.00 56.34 77 THR B O 1
ATOM 1412 N N . ILE B 1 81 ? 19.416 59.549 16.688 1.00 45.44 78 ILE B N 1
ATOM 1413 C CA . ILE B 1 81 ? 18.628 59.745 17.889 1.00 44.82 78 ILE B CA 1
ATOM 1414 C C . ILE B 1 81 ? 19.373 59.051 19.013 1.00 45.29 78 ILE B C 1
ATOM 1415 O O . ILE B 1 81 ? 19.949 57.983 18.812 1.00 45.19 78 ILE B O 1
ATOM 1420 N N . GLU B 1 82 ? 19.396 59.674 20.185 1.00 46.53 79 GLU B N 1
ATOM 1421 C CA . GLU B 1 82 ? 20.066 59.091 21.336 1.00 47.63 79 GLU B CA 1
ATOM 1422 C C . GLU B 1 82 ? 19.041 58.664 22.366 1.00 50.88 79 GLU B C 1
ATOM 1423 O O . GLU B 1 82 ? 18.252 59.478 22.841 1.00 49.67 79 GLU B O 1
ATOM 1429 N N . LEU B 1 83 ? 19.047 57.377 22.695 1.00 49.37 80 LEU B N 1
ATOM 1430 C CA . LEU B 1 83 ? 18.125 56.828 23.679 1.00 44.49 80 LEU B CA 1
ATOM 1431 C C . LEU B 1 83 ? 18.924 56.184 24.804 1.00 48.08 80 LEU B C 1
ATOM 1432 O O . LEU B 1 83 ? 19.675 55.234 24.581 1.00 48.55 80 LEU B O 1
ATOM 1437 N N . ASN B 1 84 ? 18.767 56.718 26.011 1.00 53.31 81 ASN B N 1
ATOM 1438 C CA . ASN B 1 84 ? 19.564 56.289 27.157 1.00 54.07 81 ASN B CA 1
ATOM 1439 C C . ASN B 1 84 ? 21.029 56.081 26.789 1.00 53.41 81 ASN B C 1
ATOM 1440 O O . ASN B 1 84 ? 21.610 55.038 27.082 1.00 57.94 81 ASN B O 1
ATOM 1445 N N . GLY B 1 85 ? 21.615 57.077 26.132 1.00 52.51 82 GLY B N 1
ATOM 1446 C CA . GLY B 1 85 ? 23.040 57.081 25.851 1.00 56.77 82 GLY B CA 1
ATOM 1447 C C . GLY B 1 85 ? 23.473 56.236 24.665 1.00 55.90 82 GLY B C 1
ATOM 1448 O O . GLY B 1 85 ? 24.664 56.154 24.365 1.00 59.27 82 GLY B O 1
ATOM 1449 N N . GLN B 1 86 ? 22.516 55.610 23.990 1.00 54.31 83 GLN B N 1
ATOM 1450 C CA . GLN B 1 86 ? 22.813 54.808 22.810 1.00 58.43 83 GLN B CA 1
ATOM 1451 C C . GLN B 1 86 ? 22.388 55.563 21.557 1.00 59.47 83 GLN B C 1
ATOM 1452 O O . GLN B 1 86 ? 21.319 56.168 21.523 1.00 61.17 83 GLN B O 1
ATOM 1458 N N . SER B 1 87 ? 23.220 55.516 20.524 1.00 58.40 84 SER B N 1
ATOM 1459 C CA . SER B 1 87 ? 22.973 56.291 19.313 1.00 56.04 84 SER B CA 1
ATOM 1460 C C . SER B 1 87 ? 22.486 55.417 18.160 1.00 50.70 84 SER B C 1
ATOM 1461 O O . SER B 1 87 ? 23.023 54.340 17.916 1.00 53.63 84 SER B O 1
ATOM 1464 N N . TYR B 1 88 ? 21.465 55.898 17.455 1.00 51.35 85 TYR B N 1
ATOM 1465 C CA . TYR B 1 88 ? 20.925 55.201 16.292 1.00 54.82 85 TYR B CA 1
ATOM 1466 C C . TYR B 1 88 ? 20.661 56.180 15.158 1.00 55.77 85 TYR B C 1
ATOM 1467 O O . TYR B 1 88 ? 20.164 57.278 15.388 1.00 60.70 85 TYR B O 1
ATOM 1476 N N . PRO B 1 89 ? 20.982 55.779 13.922 1.00 49.79 86 PRO B N 1
ATOM 1477 C CA . PRO B 1 89 ? 20.764 56.641 12.755 1.00 51.60 86 PRO B CA 1
ATOM 1478 C C . PRO B 1 89 ? 19.289 56.822 12.410 1.00 53.70 86 PRO B C 1
ATOM 1479 O O . PRO B 1 89 ? 18.499 55.887 12.541 1.00 49.34 86 PRO B O 1
ATOM 1483 N N . LEU B 1 90 ? 18.929 58.022 11.969 1.00 56.89 87 LEU B N 1
ATOM 1484 C CA . LEU B 1 90 ? 17.574 58.289 11.512 1.00 57.69 87 LEU B CA 1
ATOM 1485 C C . LEU B 1 90 ? 17.416 57.879 10.056 1.00 60.82 87 LEU B C 1
ATOM 1486 O O . LEU B 1 90 ? 18.303 58.122 9.237 1.00 65.27 87 LEU B O 1
ATOM 1491 N N . THR B 1 91 ? 16.286 57.255 9.741 1.00 58.24 88 THR B N 1
ATOM 1492 C CA . THR B 1 91 ? 15.928 56.975 8.356 1.00 58.17 88 THR B CA 1
ATOM 1493 C C . THR B 1 91 ? 14.487 57.408 8.138 1.00 55.02 88 THR B C 1
ATOM 1494 O O . THR B 1 91 ? 13.743 57.613 9.099 1.00 54.08 88 THR B O 1
ATOM 1498 N N . LYS B 1 92 ? 14.096 57.553 6.878 1.00 53.82 89 LYS B N 1
ATOM 1499 C CA . LYS B 1 92 ? 12.747 57.995 6.554 1.00 55.06 89 LYS B CA 1
ATOM 1500 C C . LYS B 1 92 ? 11.688 57.031 7.081 1.00 54.61 89 LYS B C 1
ATOM 1501 O O . LYS B 1 92 ? 11.783 55.819 6.900 1.00 59.17 89 LYS B O 1
ATOM 1507 N N . LEU B 1 93 ? 10.678 57.592 7.735 1.00 57.22 90 LEU B N 1
ATOM 1508 C CA . LEU B 1 93 ? 9.555 56.820 8.261 1.00 54.76 90 LEU B CA 1
ATOM 1509 C C . LEU B 1 93 ? 9.973 55.844 9.354 1.00 50.45 90 LEU B C 1
ATOM 1510 O O . LEU B 1 93 ? 9.288 54.854 9.617 1.00 52.96 90 LEU B O 1
ATOM 1515 N N . LEU B 1 94 ? 11.097 56.130 9.996 1.00 47.28 91 LEU B N 1
ATOM 1516 C CA . LEU B 1 94 ? 11.460 55.427 11.212 1.00 48.30 91 LEU B CA 1
ATOM 1517 C C . LEU B 1 94 ? 10.521 55.889 12.320 1.00 46.25 91 LEU B C 1
ATOM 1518 O O . LEU B 1 94 ? 10.288 57.088 12.477 1.00 45.45 91 LEU B O 1
ATOM 1523 N N . ALA B 1 95 ? 9.975 54.940 13.074 1.00 42.18 92 ALA B N 1
ATOM 1524 C CA . ALA B 1 95 ? 9.111 55.261 14.208 1.00 38.45 92 ALA B CA 1
ATOM 1525 C C . ALA B 1 95 ? 9.812 54.890 15.505 1.00 42.47 92 ALA B C 1
ATOM 1526 O O . ALA B 1 95 ? 10.245 53.751 15.679 1.00 46.68 92 ALA B O 1
ATOM 1528 N N . ILE B 1 96 ? 9.926 55.849 16.416 1.00 41.63 93 ILE B N 1
ATOM 1529 C CA . ILE B 1 96 ? 10.585 55.592 17.685 1.00 42.33 93 ILE B CA 1
ATOM 1530 C C . ILE B 1 96 ? 9.639 55.833 18.847 1.00 41.92 93 ILE B C 1
ATOM 1531 O O . ILE B 1 96 ? 9.086 56.918 19.002 1.00 50.13 93 ILE B O 1
ATOM 1536 N N . SER B 1 97 ? 9.462 54.801 19.658 1.00 36.98 94 SER B N 1
ATOM 1537 C CA . SER B 1 97 ? 8.637 54.877 20.848 1.00 37.87 94 SER B CA 1
ATOM 1538 C C . SER B 1 97 ? 9.518 55.188 22.044 1.00 39.56 94 SER B C 1
ATOM 1539 O O . SER B 1 97 ? 10.470 54.459 22.330 1.00 35.10 94 SER B O 1
ATOM 1542 N N . ILE B 1 98 ? 9.198 56.273 22.740 1.00 42.13 95 ILE B N 1
ATOM 1543 C CA . ILE B 1 98 ? 9.998 56.730 23.866 1.00 35.89 95 ILE B CA 1
ATOM 1544 C C . ILE B 1 98 ? 9.150 56.789 25.128 1.00 35.65 95 ILE B C 1
ATOM 1545 O O . ILE B 1 98 ? 8.487 57.789 25.389 1.00 42.60 95 ILE B O 1
ATOM 1550 N N . PRO B 1 99 ? 9.158 55.703 25.909 1.00 35.60 96 PRO B N 1
ATOM 1551 C CA . PRO B 1 99 ? 8.419 55.663 27.173 1.00 40.98 96 PRO B CA 1
ATOM 1552 C C . PRO B 1 99 ? 8.949 56.689 28.158 1.00 42.53 96 PRO B C 1
ATOM 1553 O O . PRO B 1 99 ? 10.040 57.216 27.963 1.00 41.97 96 PRO B O 1
ATOM 1557 N N . PRO B 1 100 ? 8.181 56.973 29.215 1.00 48.80 97 PRO B N 1
ATOM 1558 C CA . PRO B 1 100 ? 8.654 57.896 30.250 1.00 44.64 97 PRO B CA 1
ATOM 1559 C C . PRO B 1 100 ? 9.980 57.419 30.834 1.00 44.71 97 PRO B C 1
ATOM 1560 O O . PRO B 1 100 ? 10.220 56.218 30.877 1.00 48.54 97 PRO B O 1
ATOM 1564 N N . LEU B 1 101 ? 10.830 58.355 31.246 1.00 44.48 98 LEU B N 1
ATOM 1565 C CA . LEU B 1 101 ? 12.098 58.053 31.914 1.00 39.87 98 LEU B CA 1
ATOM 1566 C C . LEU B 1 101 ? 13.233 57.737 30.947 1.00 39.65 98 LEU B C 1
ATOM 1567 O O . LEU B 1 101 ? 14.400 57.751 31.334 1.00 44.85 98 LEU B O 1
ATOM 1572 N N . VAL B 1 102 ? 12.905 57.472 29.688 1.00 41.35 99 VAL B N 1
ATOM 1573 C CA . VAL B 1 102 ? 13.940 57.249 28.689 1.00 44.43 99 VAL B CA 1
ATOM 1574 C C . VAL B 1 102 ? 14.587 58.571 28.288 1.00 42.68 99 VAL B C 1
ATOM 1575 O O . VAL B 1 102 ? 13.949 59.413 27.663 1.00 44.55 99 VAL B O 1
ATOM 1579 N N . ARG B 1 103 ? 15.850 58.759 28.664 1.00 43.59 100 ARG B N 1
ATOM 1580 C CA . ARG B 1 103 ? 16.599 59.943 28.251 1.00 41.85 100 ARG B CA 1
ATOM 1581 C C . ARG B 1 103 ? 16.715 59.948 26.735 1.00 43.43 100 ARG B C 1
ATOM 1582 O O . ARG B 1 103 ? 17.014 58.921 26.131 1.00 42.99 100 ARG B O 1
ATOM 1590 N N . HIS B 1 104 ? 16.481 61.098 26.115 1.00 47.20 101 HIS B N 1
ATOM 1591 C CA . HIS B 1 104 ? 16.478 61.158 24.661 1.00 47.08 101 HIS B CA 1
ATOM 1592 C C . HIS B 1 104 ? 16.770 62.543 24.108 1.00 50.34 101 HIS B C 1
ATOM 1593 O O . HIS B 1 104 ? 16.547 63.556 24.772 1.00 50.89 101 HIS B O 1
ATOM 1600 N N . ARG B 1 105 ? 17.278 62.564 22.878 1.00 52.00 102 ARG B N 1
ATOM 1601 C CA . ARG B 1 105 ? 17.414 63.787 22.098 1.00 51.17 102 ARG B CA 1
ATOM 1602 C C . ARG B 1 105 ? 17.807 63.430 20.674 1.00 51.60 102 ARG B C 1
ATOM 1603 O O . ARG B 1 105 ? 18.316 62.339 20.419 1.00 51.57 102 ARG B O 1
ATOM 1611 N N . ILE B 1 106 ? 17.569 64.352 19.749 1.00 49.94 103 ILE B N 1
ATOM 1612 C CA . ILE B 1 106 ? 17.985 64.170 18.367 1.00 51.77 103 ILE B CA 1
ATOM 1613 C C . ILE B 1 106 ? 19.254 64.971 18.082 1.00 52.92 103 ILE B C 1
ATOM 1614 O O . ILE B 1 106 ? 19.478 66.035 18.656 1.00 56.59 103 ILE B O 1
ATOM 1619 N N . VAL B 1 107 ? 20.085 64.436 17.197 1.00 54.80 104 VAL B N 1
ATOM 1620 C CA . VAL B 1 107 ? 21.364 65.047 16.863 1.00 51.88 104 VAL B CA 1
ATOM 1621 C C . VAL B 1 107 ? 21.426 65.228 15.356 1.00 51.57 104 VAL B C 1
ATOM 1622 O O . VAL B 1 107 ? 21.217 64.276 14.606 1.00 53.96 104 VAL B O 1
ATOM 1626 N N . GLY B 1 108 ? 21.704 66.451 14.915 1.00 51.02 105 GLY B N 1
ATOM 1627 C CA . GLY B 1 108 ? 21.645 66.781 13.502 1.00 50.74 105 GLY B CA 1
ATOM 1628 C C . GLY B 1 108 ? 20.245 67.230 13.132 1.00 54.01 105 GLY B C 1
ATOM 1629 O O . GLY B 1 108 ? 19.326 67.130 13.944 1.00 55.72 105 GLY B O 1
ATOM 1630 N N . GLU B 1 109 ? 20.070 67.716 11.908 1.00 66.22 106 GLU B N 1
ATOM 1631 C CA . GLU B 1 109 ? 18.785 68.266 11.496 1.00 68.02 106 GLU B CA 1
ATOM 1632 C C . GLU B 1 109 ? 17.797 67.171 11.104 1.00 68.76 106 GLU B C 1
ATOM 1633 O O . GLU B 1 109 ? 18.187 66.099 10.645 1.00 71.91 106 GLU B O 1
ATOM 1639 N N . ALA B 1 110 ? 16.512 67.454 11.289 1.00 64.44 107 ALA B N 1
ATOM 1640 C CA . ALA B 1 110 ? 15.465 66.483 10.996 1.00 61.72 107 ALA B CA 1
ATOM 1641 C C . ALA B 1 110 ? 14.076 67.111 11.082 1.00 59.58 107 ALA B C 1
ATOM 1642 O O . ALA B 1 110 ? 13.889 68.157 11.701 1.00 61.21 107 ALA B O 1
ATOM 1644 N N . THR B 1 111 ? 13.107 66.462 10.445 1.00 57.49 108 THR B N 1
ATOM 1645 C CA . THR B 1 111 ? 11.706 66.841 10.561 1.00 57.14 108 THR B CA 1
ATOM 1646 C C . THR B 1 111 ? 10.922 65.635 11.064 1.00 55.36 108 THR B C 1
ATOM 1647 O O . THR B 1 111 ? 11.025 64.545 10.504 1.00 55.38 108 THR B O 1
ATOM 1651 N N . ILE B 1 112 ? 10.136 65.822 12.117 1.00 47.06 109 ILE B N 1
ATOM 1652 C CA . ILE B 1 112 ? 9.420 64.703 12.703 1.00 47.04 109 ILE B CA 1
ATOM 1653 C C . ILE B 1 112 ? 7.971 65.027 13.032 1.00 45.62 109 ILE B C 1
ATOM 1654 O O . ILE B 1 112 ? 7.590 66.190 13.158 1.00 45.05 109 ILE B O 1
ATOM 1659 N N . ILE B 1 113 ? 7.166 63.975 13.137 1.00 44.52 110 ILE B N 1
ATOM 1660 C CA . ILE B 1 113 ? 5.865 64.056 13.773 1.00 41.94 110 ILE B CA 1
ATOM 1661 C C . ILE B 1 113 ? 6.035 63.507 15.178 1.00 41.61 110 ILE B C 1
ATOM 1662 O O . ILE B 1 113 ? 6.333 62.332 15.349 1.00 48.37 110 ILE B O 1
ATOM 1667 N N . ASN B 1 114 ? 5.852 64.348 16.184 1.00 46.91 111 ASN B N 1
ATOM 1668 C CA . ASN B 1 114 ? 5.943 63.883 17.557 1.00 42.16 111 ASN B CA 1
ATOM 1669 C C . ASN B 1 114 ? 4.554 63.650 18.134 1.00 42.02 111 ASN B C 1
ATOM 1670 O O . ASN B 1 114 ? 3.768 64.582 18.291 1.00 45.98 111 ASN B O 1
ATOM 1675 N N . ILE B 1 115 ? 4.257 62.394 18.437 1.00 41.62 112 ILE B N 1
ATOM 1676 C CA . ILE B 1 115 ? 2.970 62.016 19.003 1.00 39.16 112 ILE B CA 1
ATOM 1677 C C . ILE B 1 115 ? 3.126 61.828 20.505 1.00 44.10 112 ILE B C 1
ATOM 1678 O O . ILE B 1 115 ? 3.888 60.975 20.953 1.00 45.94 112 ILE B O 1
ATOM 1683 N N . VAL B 1 116 ? 2.405 62.633 21.280 1.00 44.32 113 VAL B N 1
ATOM 1684 C CA . VAL B 1 116 ? 2.578 62.661 22.729 1.00 40.12 113 VAL B CA 1
ATOM 1685 C C . VAL B 1 116 ? 1.314 62.223 23.463 1.00 39.72 113 VAL B C 1
ATOM 1686 O O . VAL B 1 116 ? 0.219 62.700 23.161 1.00 47.95 113 VAL B O 1
ATOM 1690 N N . SER B 1 117 ? 1.465 61.328 24.436 1.00 41.25 114 SER B N 1
ATOM 1691 C CA . SER B 1 117 ? 0.325 60.872 25.231 1.00 46.30 114 SER B CA 1
ATOM 1692 C C . SER B 1 117 ? 0.678 60.778 26.723 1.00 42.44 114 SER B C 1
ATOM 1693 O O . SER B 1 117 ? 1.735 60.272 27.083 1.00 43.65 114 SER B O 1
ATOM 1696 N N . PRO B 1 118 ? -0.204 61.283 27.595 1.00 48.64 115 PRO B N 1
ATOM 1697 C CA . PRO B 1 118 ? -1.415 61.999 27.191 1.00 50.85 115 PRO B CA 1
ATOM 1698 C C . PRO B 1 118 ? -1.030 63.321 26.536 1.00 48.36 115 PRO B C 1
ATOM 1699 O O . PRO B 1 118 ? 0.153 63.536 26.262 1.00 45.01 115 PRO B O 1
ATOM 1703 N N . PRO B 1 119 ? -2.007 64.202 26.291 1.00 42.59 116 PRO B N 1
ATOM 1704 C CA . PRO B 1 119 ? -1.669 65.442 25.594 1.00 45.77 116 PRO B CA 1
ATOM 1705 C C . PRO B 1 119 ? -0.461 66.143 26.207 1.00 47.61 116 PRO B C 1
ATOM 1706 O O . PRO B 1 119 ? -0.304 66.171 27.425 1.00 48.96 116 PRO B O 1
ATOM 1710 N N . PHE B 1 120 ? 0.377 66.703 25.344 1.00 51.91 117 PHE B N 1
ATOM 1711 C CA . PHE B 1 120 ? 1.626 67.343 25.740 1.00 53.36 117 PHE B CA 1
ATOM 1712 C C . PHE B 1 120 ? 1.479 68.401 26.838 1.00 52.52 117 PHE B C 1
ATOM 1713 O O . PHE B 1 120 ? 0.596 69.252 26.786 1.00 53.00 117 PHE B O 1
ATOM 1721 N N . ASP B 1 121 ? 2.368 68.331 27.826 1.00 61.04 118 ASP B N 1
ATOM 1722 C CA . ASP B 1 121 ? 2.426 69.299 28.917 1.00 59.50 118 ASP B CA 1
ATOM 1723 C C . ASP B 1 121 ? 3.871 69.778 29.074 1.00 59.80 118 ASP B C 1
ATOM 1724 O O . ASP B 1 121 ? 4.749 68.997 29.440 1.00 61.98 118 ASP B O 1
ATOM 1729 N N . PRO B 1 122 ? 4.124 71.068 28.801 1.00 57.32 119 PRO B N 1
ATOM 1730 C CA . PRO B 1 122 ? 5.499 71.581 28.780 1.00 57.86 119 PRO B CA 1
ATOM 1731 C C . PRO B 1 122 ? 6.180 71.531 30.147 1.00 58.43 119 PRO B C 1
ATOM 1732 O O . PRO B 1 122 ? 7.406 71.557 30.223 1.00 58.42 119 PRO B O 1
ATOM 1736 N N . ALA B 1 123 ? 5.390 71.456 31.212 1.00 55.45 120 ALA B N 1
ATOM 1737 C CA . ALA B 1 123 ? 5.937 71.379 32.559 1.00 53.48 120 ALA B CA 1
ATOM 1738 C C . ALA B 1 123 ? 6.734 70.094 32.767 1.00 60.13 120 ALA B C 1
ATOM 1739 O O . ALA B 1 123 ? 7.603 70.033 33.638 1.00 62.28 120 ALA B O 1
ATOM 1741 N N . ASP B 1 124 ? 6.433 69.070 31.973 1.00 57.82 121 ASP B N 1
ATOM 1742 C CA . ASP B 1 124 ? 7.040 67.757 32.160 1.00 51.39 121 ASP B CA 1
ATOM 1743 C C . ASP B 1 124 ? 8.291 67.591 31.316 1.00 50.69 121 ASP B C 1
ATOM 1744 O O . ASP B 1 124 ? 8.291 66.866 30.324 1.00 54.91 121 ASP B O 1
ATOM 1749 N N . GLU B 1 125 ? 9.355 68.272 31.717 1.00 54.08 122 GLU B N 1
ATOM 1750 C CA . GLU B 1 125 ? 10.652 68.138 31.070 1.00 53.93 122 GLU B CA 1
ATOM 1751 C C . GLU B 1 125 ? 11.713 68.059 32.157 1.00 50.69 122 GLU B C 1
ATOM 1752 O O . GLU B 1 125 ? 11.761 68.909 33.043 1.00 57.37 122 GLU B O 1
ATOM 1758 N N . TRP B 1 126 ? 12.558 67.037 32.098 1.00 45.23 123 TRP B N 1
ATOM 1759 C CA . TRP B 1 126 ? 13.569 66.835 33.129 1.00 43.45 123 TRP B CA 1
ATOM 1760 C C . TRP B 1 126 ? 14.945 66.554 32.540 1.00 48.28 123 TRP B C 1
ATOM 1761 O O . TRP B 1 126 ? 15.067 65.973 31.461 1.00 55.55 123 TRP B O 1
ATOM 1772 N N . PHE B 1 127 ? 15.976 66.981 33.263 1.00 47.41 124 PHE B N 1
ATOM 1773 C CA . PHE B 1 127 ? 17.353 66.805 32.832 1.00 47.35 124 PHE B CA 1
ATOM 1774 C C . PHE B 1 127 ? 18.142 66.066 33.901 1.00 50.74 124 PHE B C 1
ATOM 1775 O O . PHE B 1 127 ? 17.753 66.044 35.069 1.00 53.63 124 PHE B O 1
ATOM 1783 N N . ASP B 1 128 ? 19.241 65.445 33.488 1.00 54.02 125 ASP B N 1
ATOM 1784 C CA . ASP B 1 128 ? 20.240 64.954 34.421 1.00 55.66 125 ASP B CA 1
ATOM 1785 C C . ASP 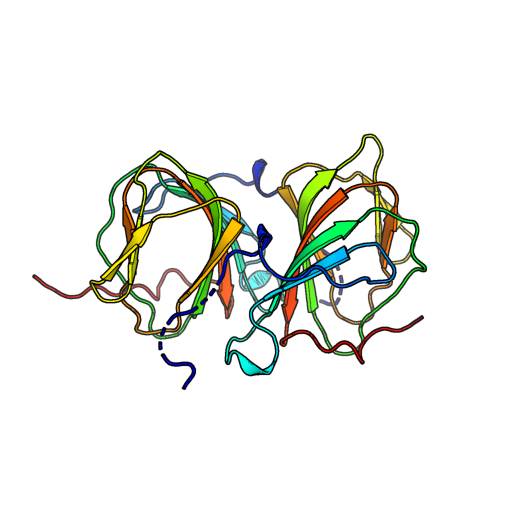B 1 128 ? 21.335 66.010 34.505 1.00 63.04 125 ASP B C 1
ATOM 1786 O O . ASP B 1 128 ? 21.704 66.602 33.492 1.00 68.08 125 ASP B O 1
ATOM 1791 N N . SER B 1 129 ? 21.850 66.258 35.704 1.00 62.13 126 SER B N 1
ATOM 1792 C CA . SER B 1 129 ? 22.906 67.247 35.865 1.00 69.77 126 SER B CA 1
ATOM 1793 C C . SER B 1 129 ? 24.226 66.682 35.360 1.00 74.73 126 SER B C 1
ATOM 1794 O O . SER B 1 129 ? 24.347 65.479 35.134 1.00 74.85 126 SER B O 1
ATOM 1797 N N . SER B 1 130 ? 25.214 67.554 35.187 1.00 82.19 127 SER B N 1
ATOM 1798 C CA . SER B 1 130 ? 26.502 67.155 34.630 1.00 84.30 127 SER B CA 1
ATOM 1799 C C . SER B 1 130 ? 27.387 66.490 35.680 1.00 84.06 127 SER B C 1
ATOM 1800 O O . SER B 1 130 ? 27.944 67.159 36.550 1.00 87.14 127 SER B O 1
#

Organism: Planctopirus limnophila (strain ATCC 43296 / DSM 3776 / IFAM 1008 / Mu 290) (NCBI:txid521674)

B-factor: mean 61.24, std 13.65, range [33.02, 120.59]

Radius of gyration: 17.1 Å; Cα contacts (8 Å, |Δi|>4): 622; chains: 2; bounding box: 48×36×43 Å

Foldseek 3Di:
DLPDDDDQVPADWDADQQGTWRKPCAPPNPDFKIKIWDKRDDDHDWKFFAPKKKKKFFQWFDPQKWKAWQHDTDGDDHRDIDIHDGPTTIDIGHTTIIIMMMGRGDDPVGMGD/DPDDDDQVPADWDADQQGIWRKACAPVNVDFKIKIWDKGDDFHAFKFFAAKKKKKFFQDFDPPKWKAWQNDTDDDDHRDIDIGDGPTTIDIGHITIIIIIMGRGDDPVGIGHDDD

InterPro domains:
  IPR011051 RmlC-like cupin domain superfamily [SSF51182] (11-139)
  IPR014710 RmlC-like jelly roll fold [G3DSA:2.60.120.10] (1-127)

CATH classification: 2.60.120.10

Secondary structure (DSSP, 8-state):
------BTTTSPPEEETTEEEEEES-GGG--S-EEEEEEE-S----BB-SS-EEEEEEEEE-TT-EEEETTEEEE--TTBEEEE-TT--EEEES-EEEEEEEESS--TT--B-/-----BTTTSPPEEETTEEEEEES-GGG--SSEEEEEEE-S----BB-SS-EEEEEEEEE-TT-EEEETTEEEE--TTBEEEE-TT--EEEES-EEEEEEEESS--TT--B----

Solvent-accessible surface area: 11364 Å² total

Nearest PDB structures (foldseek):
  4h7l-assembly1_A  TM=9.991E-01  e=5.444E-19  Planctopirus limnophila DSM 3776
  5oo8-assembly1_A  TM=7.919E-01  e=1.847E-05  Streptomyces coeruleorubidus
  7zvy-assembly2_B  TM=8.074E-01  e=6.395E-05  Thermococcus kodakarensis
  5onm-assembly1_A  TM=8.264E-01  e=1.464E-04  Paenibacillus lautus
  5onn-assembly1_A  TM=8.266E-01  e=1.800E-04  Paenibacillus lautus

Sequence (228 aa):
SAAPQISLSEIEAVACPCGWAQRAFGHDAGTSVSVHYTQITKAARTHYHREHQEIYVVLDHAAHATIELNGQSYPLTKLLAISIPPLVRHRIVGEATIINIVSPPFDPADEWFAAPQISLSEIEAVACPCGWAQRAFGHDAGTSVSVHYTQITKAARTHYHREHQEIYVVLDHAAHATIELNGQSYPLTKLLAISIPPLVRHRIVGEATIINIVSPPFDPADEWFDSS